Protein AF-A0AAV5LST6-F1 (afdb_monomer)

Mean predicted aligned error: 21.01 Å

Radius of gyration: 36.01 Å; Cα contacts (8 Å, |Δi|>4): 79; chains: 1; bounding box: 69×34×119 Å

Structure (mmCIF, N/CA/C/O backbone):
data_AF-A0AAV5LST6-F1
#
_entry.id   AF-A0AAV5LST6-F1
#
loop_
_atom_site.group_PDB
_atom_site.id
_atom_site.type_symbol
_atom_site.label_atom_id
_atom_site.label_alt_id
_atom_site.label_comp_id
_atom_site.label_asym_id
_atom_site.label_entity_id
_atom_site.label_seq_id
_atom_site.pdbx_PDB_ins_code
_atom_site.Cartn_x
_atom_site.Cartn_y
_atom_site.Cartn_z
_atom_site.occupancy
_atom_site.B_iso_or_equiv
_atom_site.auth_seq_id
_atom_site.auth_comp_id
_atom_site.auth_asym_id
_atom_site.auth_atom_id
_atom_site.pdbx_PDB_model_num
ATOM 1 N N . MET A 1 1 ? 2.299 5.866 71.554 1.00 42.47 1 MET A N 1
ATOM 2 C CA . MET A 1 1 ? 2.341 5.293 70.194 1.00 42.47 1 MET A CA 1
ATOM 3 C C . MET A 1 1 ? 0.935 4.797 69.916 1.00 42.47 1 MET A C 1
ATOM 5 O O . MET A 1 1 ? 0.297 4.356 70.863 1.00 42.47 1 MET A O 1
ATOM 9 N N . ALA A 1 2 ? 0.404 5.107 68.737 1.00 49.03 2 ALA A N 1
ATOM 10 C CA . ALA A 1 2 ? -1.008 4.972 68.400 1.00 49.03 2 ALA A CA 1
ATOM 11 C C . ALA A 1 2 ? -1.168 3.831 67.396 1.00 49.03 2 ALA A C 1
ATOM 13 O O . ALA A 1 2 ? -0.573 3.888 66.323 1.00 49.03 2 ALA A O 1
ATOM 14 N N . GLU A 1 3 ? -1.965 2.825 67.744 1.00 47.38 3 GLU A N 1
ATOM 15 C CA . GLU A 1 3 ? -2.329 1.744 66.835 1.00 47.38 3 GLU A CA 1
ATOM 16 C C . GLU A 1 3 ? -3.696 2.029 66.197 1.00 47.38 3 GLU A C 1
ATOM 18 O O . GLU A 1 3 ? -4.731 2.120 66.860 1.00 47.38 3 GLU A O 1
ATOM 23 N N . ASP A 1 4 ? -3.648 2.188 64.879 1.00 53.28 4 ASP A N 1
ATOM 24 C CA . ASP A 1 4 ? -4.731 2.493 63.953 1.00 53.28 4 ASP A CA 1
ATOM 25 C C . ASP A 1 4 ? -5.802 1.380 63.961 1.00 53.28 4 ASP A C 1
ATOM 27 O O . ASP A 1 4 ? -5.592 0.281 63.442 1.00 53.28 4 ASP A O 1
ATOM 31 N N . GLN A 1 5 ? -6.969 1.627 64.566 1.00 55.12 5 GLN A N 1
ATOM 32 C CA . GLN A 1 5 ? -8.123 0.730 64.441 1.00 55.12 5 GLN A CA 1
ATOM 33 C C . GLN A 1 5 ? -8.951 1.126 63.219 1.00 55.12 5 GLN A C 1
ATOM 35 O O . GLN A 1 5 ? -9.967 1.812 63.329 1.00 55.12 5 GLN A O 1
ATOM 40 N N . SER A 1 6 ? -8.528 0.659 62.045 1.00 59.81 6 SER A N 1
ATOM 41 C CA . SER A 1 6 ? -9.353 0.708 60.836 1.00 59.81 6 SER A CA 1
ATOM 42 C C . SER A 1 6 ? -10.665 -0.058 61.066 1.00 59.81 6 SER A C 1
ATOM 44 O O . SER A 1 6 ? -10.668 -1.236 61.437 1.00 59.81 6 SER A O 1
ATOM 46 N N . VAL A 1 7 ? -11.798 0.630 60.889 1.00 55.31 7 VAL A N 1
ATOM 47 C CA . VAL A 1 7 ? -13.159 0.091 61.089 1.00 55.31 7 VAL A CA 1
ATOM 48 C C . VAL A 1 7 ? -13.877 -0.148 59.756 1.00 55.31 7 VAL A C 1
ATOM 50 O O . VAL A 1 7 ? -15.105 -0.214 59.710 1.00 55.31 7 VAL A O 1
ATOM 53 N N . VAL A 1 8 ? -13.129 -0.275 58.661 1.00 50.16 8 VAL A N 1
ATOM 54 C CA . VAL A 1 8 ? -13.703 -0.573 57.346 1.00 50.16 8 VAL A CA 1
ATOM 55 C C . VAL A 1 8 ? -14.168 -2.034 57.339 1.00 50.16 8 VAL A C 1
ATOM 57 O O . VAL A 1 8 ? -13.372 -2.948 57.534 1.00 50.16 8 VAL A O 1
ATOM 60 N N . GLY A 1 9 ? -15.476 -2.253 57.177 1.00 55.66 9 GLY A N 1
ATOM 61 C CA . GLY A 1 9 ? -16.079 -3.583 57.006 1.00 55.66 9 GLY A CA 1
ATOM 62 C C . GLY A 1 9 ? -16.693 -4.242 58.250 1.00 55.66 9 GLY A C 1
ATOM 63 O O . GLY A 1 9 ? -17.212 -5.351 58.144 1.00 55.66 9 GLY A O 1
ATOM 64 N N . ARG A 1 10 ? -16.697 -3.603 59.431 1.00 57.88 10 ARG A N 1
ATOM 65 C CA . ARG A 1 10 ? -17.433 -4.139 60.597 1.00 57.88 10 ARG A CA 1
ATOM 66 C C . ARG A 1 10 ? -18.879 -3.642 60.605 1.00 57.88 10 ARG A C 1
ATOM 68 O O . ARG A 1 10 ? -19.120 -2.446 60.757 1.00 57.88 10 ARG A O 1
ATOM 75 N N . ARG A 1 11 ? -19.838 -4.569 60.500 1.00 62.22 11 ARG A N 1
ATOM 76 C CA . ARG A 1 11 ? -21.279 -4.300 60.643 1.00 62.22 11 ARG A CA 1
ATOM 77 C C . ARG A 1 11 ? -21.539 -3.667 62.017 1.00 62.22 11 ARG A C 1
ATOM 79 O O . ARG A 1 11 ? -21.334 -4.313 63.043 1.00 62.22 11 ARG A O 1
ATOM 86 N N . ARG A 1 12 ? -21.942 -2.393 62.050 1.00 64.94 12 ARG A N 1
ATOM 87 C CA . ARG A 1 12 ? -22.354 -1.708 63.285 1.00 64.94 12 ARG A CA 1
ATOM 88 C C . ARG A 1 12 ? -23.806 -2.078 63.569 1.00 64.94 12 ARG A C 1
ATOM 90 O O . ARG A 1 12 ? -24.706 -1.581 62.905 1.00 64.94 12 ARG A O 1
ATOM 97 N N . ILE A 1 13 ? -24.007 -2.991 64.513 1.00 64.56 13 ILE A N 1
ATOM 98 C CA . ILE A 1 13 ? -25.334 -3.411 64.966 1.00 64.56 13 ILE A CA 1
ATOM 99 C C . ILE A 1 13 ? -25.759 -2.469 66.094 1.00 64.56 13 ILE A C 1
ATOM 101 O O . ILE A 1 13 ? -25.077 -2.387 67.117 1.00 64.56 13 ILE A O 1
ATOM 105 N N . TYR A 1 14 ? -26.863 -1.751 65.898 1.00 64.56 14 TYR A N 1
ATOM 106 C CA . TYR A 1 14 ? -27.473 -0.910 66.924 1.00 64.56 14 TYR A CA 1
ATOM 107 C C . TYR A 1 14 ? -28.706 -1.626 67.483 1.00 64.56 14 TYR A C 1
ATOM 109 O O . TYR A 1 14 ? -29.529 -2.132 66.723 1.00 64.56 14 TYR A O 1
ATOM 117 N N . TYR A 1 15 ? -28.824 -1.674 68.810 1.00 70.62 15 TYR A N 1
ATOM 118 C CA . TYR A 1 15 ? -30.003 -2.207 69.493 1.00 70.62 15 TYR A CA 1
ATOM 119 C C . TYR A 1 15 ? -30.920 -1.051 69.878 1.00 70.62 15 TYR A C 1
ATOM 121 O O . TYR A 1 15 ? -30.451 -0.038 70.407 1.00 70.62 15 TYR A O 1
ATOM 129 N N . ASP A 1 16 ? -32.216 -1.196 69.625 1.00 69.06 16 ASP A N 1
ATOM 130 C CA . ASP A 1 16 ? -33.209 -0.265 70.152 1.00 69.06 16 ASP A CA 1
ATOM 131 C C . ASP A 1 16 ? -33.469 -0.508 71.656 1.00 69.06 16 ASP A C 1
ATOM 133 O O . ASP A 1 16 ? -32.954 -1.447 72.268 1.00 69.06 16 ASP A O 1
ATOM 137 N N . GLN A 1 17 ? -34.275 0.353 72.286 1.00 68.31 17 GLN A N 1
ATOM 138 C CA . GLN A 1 17 ? -34.606 0.252 73.718 1.00 68.31 17 GLN A CA 1
ATOM 139 C C . GLN A 1 17 ? -35.398 -1.017 74.093 1.00 68.31 17 GLN A C 1
ATOM 141 O O . GLN A 1 17 ? -35.555 -1.299 75.281 1.00 68.31 17 GLN A O 1
ATOM 146 N N . HIS A 1 18 ? -35.875 -1.787 73.112 1.00 70.62 18 HIS A N 1
ATOM 147 C CA . HIS A 1 18 ? -36.567 -3.062 73.295 1.00 70.62 18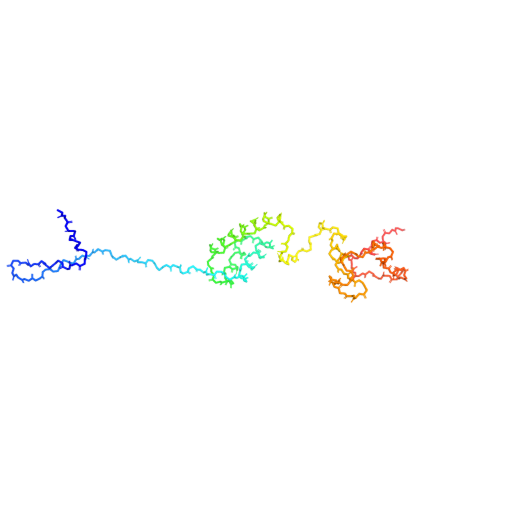 HIS A CA 1
ATOM 148 C C . HIS A 1 18 ? -35.672 -4.277 72.995 1.00 70.62 18 HIS A C 1
ATOM 150 O O . HIS A 1 18 ? -36.114 -5.413 73.164 1.00 70.62 18 HIS A O 1
ATOM 156 N N . GLY A 1 19 ? -34.404 -4.056 72.626 1.00 66.44 19 GLY A N 1
ATOM 157 C CA . GLY A 1 19 ? -33.437 -5.114 72.345 1.00 66.44 19 GLY A CA 1
ATOM 158 C C . GLY A 1 19 ? -33.579 -5.739 70.957 1.00 66.44 19 GLY A C 1
ATOM 159 O O . GLY A 1 19 ? -32.940 -6.760 70.701 1.00 66.44 19 GLY A O 1
ATOM 160 N N . SER A 1 20 ? -34.374 -5.151 70.057 1.00 59.34 20 SER A N 1
ATOM 161 C CA . SER A 1 20 ? -34.399 -5.548 68.647 1.00 59.34 20 SER A CA 1
ATOM 162 C C . SER A 1 20 ? -33.204 -4.951 67.899 1.00 59.34 20 SER A C 1
ATOM 164 O O . SER A 1 20 ? -32.834 -3.793 68.101 1.00 59.34 20 SER A O 1
ATOM 166 N N . GLU A 1 21 ? -32.585 -5.755 67.031 1.00 67.50 21 GLU A N 1
ATOM 167 C CA . GLU A 1 21 ? -31.543 -5.304 66.103 1.00 67.50 21 GLU A CA 1
ATOM 168 C C . GLU A 1 21 ? -32.168 -4.351 65.071 1.00 67.50 21 GLU A C 1
ATOM 170 O O . GLU A 1 21 ? -32.984 -4.761 64.245 1.00 67.50 21 GLU A O 1
ATOM 175 N N . ALA A 1 22 ? -31.794 -3.070 65.124 1.00 62.56 22 ALA A N 1
ATOM 176 C CA . ALA A 1 22 ? -32.207 -2.074 64.145 1.00 62.56 22 ALA A CA 1
ATOM 177 C C . ALA A 1 22 ? -31.186 -2.048 63.000 1.00 62.56 22 ALA A C 1
ATOM 179 O O . ALA A 1 22 ? -30.069 -1.541 63.142 1.00 62.56 22 ALA A O 1
ATOM 180 N N . LEU A 1 23 ? -31.568 -2.608 61.851 1.00 59.69 23 LEU A N 1
ATOM 181 C CA . LEU A 1 23 ? -30.812 -2.456 60.611 1.00 59.69 23 LEU A CA 1
ATOM 182 C C . LEU A 1 23 ? -31.097 -1.068 60.033 1.00 59.69 23 LEU A C 1
ATOM 184 O O . LEU A 1 23 ? -32.235 -0.752 59.699 1.00 59.69 23 LEU A O 1
ATOM 188 N N . ILE A 1 24 ? -30.066 -0.230 59.922 1.00 57.25 24 ILE A N 1
ATOM 189 C CA . ILE A 1 24 ? -30.159 1.014 59.154 1.00 57.25 24 ILE A CA 1
ATOM 190 C C . ILE A 1 24 ? -30.112 0.613 57.676 1.00 57.25 24 ILE A C 1
ATOM 192 O O . ILE A 1 24 ? -29.068 0.175 57.194 1.00 57.25 24 ILE A O 1
ATOM 196 N N . CYS A 1 25 ? -31.240 0.725 56.973 1.00 43.06 25 CYS A N 1
ATOM 197 C CA . CYS A 1 25 ? -31.267 0.647 55.516 1.00 43.06 25 CYS A CA 1
ATOM 198 C C . CYS A 1 25 ? -30.536 1.877 54.966 1.00 43.06 25 CYS A C 1
ATOM 200 O O . CYS A 1 25 ? -31.054 2.992 55.017 1.00 43.06 25 CYS A O 1
ATOM 202 N N . SER A 1 26 ? -29.302 1.694 54.501 1.00 48.03 26 SER A N 1
ATOM 203 C CA . SER A 1 26 ? -28.642 2.679 53.651 1.00 48.03 26 SER A CA 1
ATOM 204 C C . SER A 1 26 ? -29.224 2.557 52.244 1.00 48.03 26 SER A C 1
ATOM 206 O O . SER A 1 26 ? -28.682 1.825 51.423 1.00 48.03 26 SER A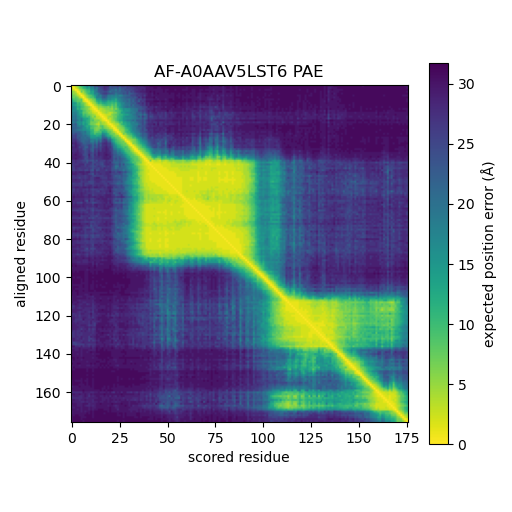 O 1
ATOM 208 N N . ASP A 1 27 ? -30.316 3.271 51.973 1.00 52.88 27 ASP A N 1
ATOM 209 C CA . ASP A 1 27 ? -30.833 3.489 50.615 1.00 52.88 27 ASP A CA 1
ATOM 210 C C . ASP A 1 27 ? -29.960 4.542 49.904 1.00 52.88 27 ASP A C 1
ATOM 212 O O . ASP A 1 27 ? -30.391 5.666 49.647 1.00 52.88 27 ASP A O 1
ATOM 216 N N . SER A 1 28 ? -28.688 4.215 49.662 1.00 53.25 28 SER A N 1
ATOM 217 C CA . SER A 1 28 ? -27.766 5.059 48.897 1.00 53.25 28 SER A CA 1
ATOM 218 C C . SER A 1 28 ? -27.456 4.385 47.569 1.00 53.25 28 SER A C 1
ATOM 220 O O . SER A 1 28 ? -26.873 3.307 47.561 1.00 53.25 28 SER A O 1
ATOM 222 N N . GLU A 1 29 ? -27.868 5.077 46.506 1.00 48.22 29 GLU A N 1
ATOM 223 C CA . GLU A 1 29 ? -27.539 4.926 45.084 1.00 48.22 29 GLU A CA 1
ATOM 224 C C . GLU A 1 29 ? -27.785 3.557 44.427 1.00 48.22 29 GLU A C 1
ATOM 226 O O . GLU A 1 29 ? -26.990 2.624 44.481 1.00 48.22 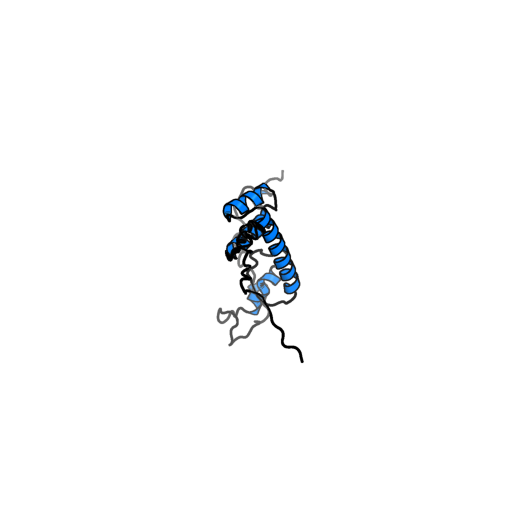29 GLU A O 1
ATOM 231 N N . GLU A 1 30 ? -28.886 3.490 43.677 1.00 52.31 30 GLU A N 1
ATOM 232 C CA . GLU A 1 30 ? -28.927 2.750 42.417 1.00 52.31 30 GLU A CA 1
ATOM 233 C C . GLU A 1 30 ? -27.918 3.417 41.462 1.00 52.31 30 GLU A C 1
ATOM 235 O O . GLU A 1 30 ? -28.276 4.243 40.623 1.00 52.31 30 GLU A O 1
ATOM 240 N N . ASP A 1 31 ? -26.630 3.122 41.660 1.00 52.12 31 ASP A N 1
ATOM 241 C CA . ASP A 1 31 ? -25.589 3.374 40.670 1.00 52.12 31 ASP A CA 1
ATOM 242 C C . ASP A 1 31 ? -25.851 2.385 39.533 1.00 52.12 31 ASP A C 1
ATOM 244 O O . ASP A 1 31 ? -25.491 1.204 39.578 1.00 52.12 31 ASP A O 1
ATOM 248 N N . THR A 1 32 ? -26.620 2.844 38.549 1.00 51.53 32 THR A N 1
ATOM 249 C CA . THR A 1 32 ? -26.716 2.173 37.259 1.00 51.53 32 THR A CA 1
ATOM 250 C C . THR A 1 32 ? -25.342 2.306 36.629 1.00 51.53 32 THR A C 1
ATOM 252 O O . THR A 1 32 ? -25.072 3.271 35.926 1.00 51.53 32 THR A O 1
ATOM 255 N N . ALA A 1 33 ? -24.456 1.354 36.931 1.00 59.31 33 ALA A N 1
ATOM 256 C CA . ALA A 1 33 ? -23.225 1.171 36.187 1.00 59.31 33 ALA A CA 1
ATOM 257 C C . ALA A 1 33 ? -23.624 1.074 34.711 1.00 59.31 33 ALA A C 1
ATOM 259 O O . ALA A 1 33 ? -24.187 0.060 34.283 1.00 59.31 33 ALA A O 1
ATOM 260 N N . GLU A 1 34 ? -23.422 2.162 33.964 1.00 57.69 34 GLU A N 1
ATOM 261 C CA . GLU A 1 34 ? -23.547 2.125 32.517 1.00 57.69 34 GLU A CA 1
ATOM 262 C C . GLU A 1 34 ? -22.648 0.979 32.049 1.00 57.69 34 GLU A C 1
ATOM 264 O O . GLU A 1 34 ? -21.507 0.877 32.518 1.00 57.69 34 GLU A O 1
ATOM 269 N N . PRO A 1 35 ? -23.159 0.050 31.226 1.00 54.34 35 PRO A N 1
ATOM 270 C CA . PRO A 1 35 ? -22.322 -1.020 30.722 1.00 54.34 35 PRO A CA 1
ATOM 271 C C . PRO A 1 35 ? -21.151 -0.358 29.997 1.00 54.34 35 PRO A C 1
ATOM 273 O O . PRO A 1 35 ? -21.375 0.405 29.060 1.00 54.34 35 PRO A O 1
ATOM 276 N N 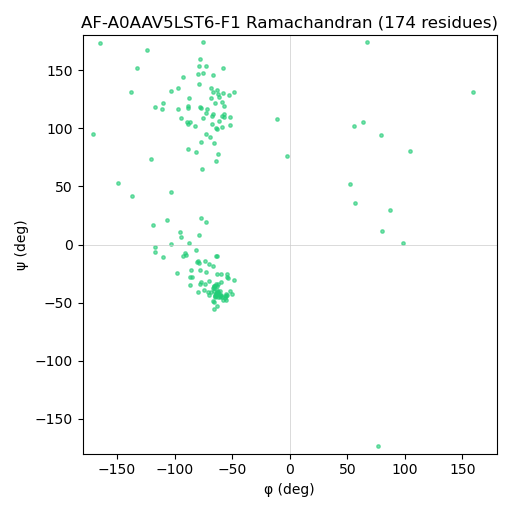. GLU A 1 36 ? -19.922 -0.602 30.462 1.00 61.31 36 GLU A N 1
ATOM 277 C CA . GLU A 1 36 ? -18.724 -0.197 29.731 1.00 61.31 36 GLU A CA 1
ATOM 278 C C . GLU A 1 36 ? -18.869 -0.744 28.309 1.00 61.31 36 GLU A C 1
ATOM 280 O O . GLU A 1 36 ? -18.869 -1.960 28.107 1.00 61.31 36 GLU A O 1
ATOM 285 N N . GLU A 1 37 ? -19.076 0.147 27.334 1.00 61.78 37 GLU A N 1
ATOM 286 C CA . GLU A 1 37 ? -19.088 -0.228 25.927 1.00 61.78 37 GLU A CA 1
ATOM 287 C C . GLU A 1 37 ? -17.728 -0.857 25.624 1.00 61.78 37 GLU A C 1
ATOM 289 O O . GLU A 1 37 ? -16.680 -0.204 25.691 1.00 61.78 37 GLU A O 1
ATOM 294 N N . GLU A 1 38 ? -17.741 -2.164 25.376 1.00 69.38 38 GLU A N 1
ATOM 295 C CA . GLU A 1 38 ? -16.555 -2.938 25.048 1.00 69.38 38 GLU A CA 1
ATOM 296 C C . GLU A 1 38 ? -16.015 -2.398 23.717 1.00 69.38 38 GLU A C 1
ATOM 298 O O . GLU A 1 38 ? -16.576 -2.653 22.653 1.00 69.38 38 GLU A O 1
ATOM 303 N N . LYS A 1 39 ? -14.978 -1.554 23.789 1.00 76.56 39 LYS A N 1
ATOM 304 C CA . LYS A 1 39 ? -14.396 -0.896 22.614 1.00 76.56 39 LYS A CA 1
ATOM 305 C C . LYS A 1 39 ? -13.935 -1.941 21.607 1.00 76.56 39 LYS A C 1
ATOM 307 O O . LYS A 1 39 ? -13.183 -2.847 21.972 1.00 76.56 39 LYS A O 1
ATOM 312 N N . HIS A 1 40 ? -14.321 -1.774 20.343 1.00 88.88 40 HIS A N 1
ATOM 313 C CA . HIS A 1 40 ? -13.899 -2.682 19.280 1.00 88.88 40 HIS A CA 1
ATOM 314 C C . HIS A 1 40 ? -12.374 -2.676 19.118 1.00 88.88 40 HIS A C 1
ATOM 316 O O . HIS A 1 40 ? -11.747 -1.627 18.928 1.00 88.88 40 HIS A O 1
ATOM 322 N N . GLU A 1 41 ? -11.762 -3.860 19.166 1.00 92.81 41 GLU A N 1
ATOM 323 C CA . GLU A 1 41 ? -10.337 -4.021 18.896 1.00 92.81 41 GLU A CA 1
ATOM 324 C C . GLU A 1 41 ? -10.113 -4.205 17.390 1.00 92.81 41 GLU A C 1
ATOM 326 O O . GLU A 1 41 ? -10.366 -5.268 16.826 1.00 92.81 41 GLU A O 1
ATOM 331 N N . PHE A 1 42 ? -9.611 -3.156 16.738 1.00 95.06 42 PHE A N 1
ATOM 332 C CA . PHE A 1 42 ? -9.362 -3.172 15.298 1.00 95.06 42 PHE A CA 1
ATOM 333 C C . PHE A 1 42 ? -8.223 -4.120 14.905 1.00 95.06 42 PHE A C 1
ATOM 335 O O . PHE A 1 42 ? -7.080 -3.968 15.351 1.00 95.06 42 PHE A O 1
ATOM 342 N N . ALA A 1 43 ? -8.511 -5.035 13.979 1.00 94.75 43 ALA A N 1
ATOM 343 C CA . ALA A 1 43 ? -7.507 -5.893 13.356 1.00 94.75 43 ALA A CA 1
ATOM 344 C C . ALA A 1 43 ? -6.703 -5.154 12.266 1.00 94.75 43 ALA A C 1
ATOM 346 O O . ALA A 1 43 ? -7.164 -4.190 11.656 1.00 94.75 43 ALA A O 1
ATOM 347 N N . GLU A 1 44 ? -5.514 -5.662 11.912 1.00 93.69 44 GLU A N 1
ATOM 348 C CA . GLU A 1 44 ? -4.681 -5.058 10.852 1.00 93.69 44 GLU A CA 1
ATOM 349 C C . GLU A 1 44 ? -5.393 -5.025 9.483 1.00 93.69 44 GLU A C 1
ATOM 351 O O . GLU A 1 44 ? -5.197 -4.110 8.683 1.00 93.69 44 GLU A O 1
ATOM 356 N N . SER A 1 45 ? -6.241 -6.016 9.192 1.00 92.38 45 SER A N 1
ATOM 357 C CA . SER A 1 45 ? -7.051 -6.026 7.971 1.00 92.38 45 SER A CA 1
ATOM 358 C C . SER A 1 45 ? -8.092 -4.909 7.955 1.00 92.38 45 SER A C 1
ATOM 360 O O . SER A 1 45 ? -8.328 -4.318 6.905 1.00 92.38 45 SER A O 1
ATOM 362 N N . GLU A 1 46 ? -8.688 -4.601 9.105 1.00 95.69 46 GLU A N 1
ATOM 363 C CA . GLU A 1 46 ? -9.674 -3.528 9.253 1.00 95.69 46 GLU A CA 1
ATOM 364 C C . GLU A 1 46 ? -9.000 -2.163 9.142 1.00 95.69 46 GLU A C 1
ATOM 366 O O . GLU A 1 46 ? -9.487 -1.304 8.412 1.00 95.69 46 GLU A O 1
ATOM 371 N N . ASP A 1 47 ? -7.815 -2.003 9.739 1.00 95.69 47 ASP A N 1
ATOM 372 C CA . ASP A 1 47 ? -6.983 -0.809 9.567 1.00 95.69 47 ASP A CA 1
ATOM 373 C C . ASP A 1 47 ? -6.693 -0.522 8.094 1.00 95.69 47 ASP A C 1
ATOM 375 O O . ASP A 1 47 ? -6.790 0.620 7.642 1.00 95.69 47 ASP A O 1
ATOM 379 N N . ARG A 1 48 ? -6.355 -1.565 7.324 1.00 94.12 48 ARG A N 1
ATOM 380 C CA . ARG A 1 48 ? -6.114 -1.440 5.882 1.00 94.12 48 ARG A CA 1
ATOM 381 C C . ARG A 1 48 ? -7.373 -1.003 5.146 1.00 94.12 48 ARG A C 1
ATOM 383 O O . ARG A 1 48 ? -7.276 -0.148 4.274 1.00 94.12 48 ARG A O 1
ATOM 390 N N . ILE A 1 49 ? -8.535 -1.549 5.496 1.00 95.88 49 ILE A N 1
ATOM 391 C CA . ILE A 1 49 ? -9.811 -1.156 4.886 1.00 95.88 49 ILE A CA 1
ATOM 392 C C . ILE A 1 49 ? -10.108 0.314 5.189 1.00 95.88 49 ILE A C 1
ATOM 394 O O . ILE A 1 49 ? -10.297 1.093 4.256 1.00 95.88 49 ILE A O 1
ATOM 398 N N . VAL A 1 50 ? -10.080 0.710 6.466 1.00 95.56 50 VAL A N 1
ATOM 399 C CA . VAL A 1 50 ? -10.328 2.094 6.897 1.00 95.56 50 VAL A CA 1
ATOM 400 C C . VAL A 1 50 ? -9.362 3.046 6.197 1.00 95.56 50 VAL A C 1
ATOM 402 O O . VAL A 1 50 ? -9.789 4.063 5.649 1.00 95.56 50 VAL A O 1
ATOM 405 N N . TRP A 1 51 ? -8.070 2.715 6.149 1.00 95.44 51 TRP A N 1
ATOM 406 C CA . TRP A 1 51 ? -7.064 3.553 5.504 1.00 95.44 51 TRP A CA 1
ATOM 407 C C . TRP A 1 51 ? -7.268 3.657 3.990 1.00 95.44 51 TRP A C 1
ATOM 409 O O . TRP A 1 51 ? -7.405 4.764 3.474 1.00 95.44 51 TRP A O 1
ATOM 419 N N . THR A 1 52 ? -7.322 2.530 3.276 1.00 92.75 52 THR A N 1
ATOM 420 C CA . THR A 1 52 ? -7.412 2.511 1.80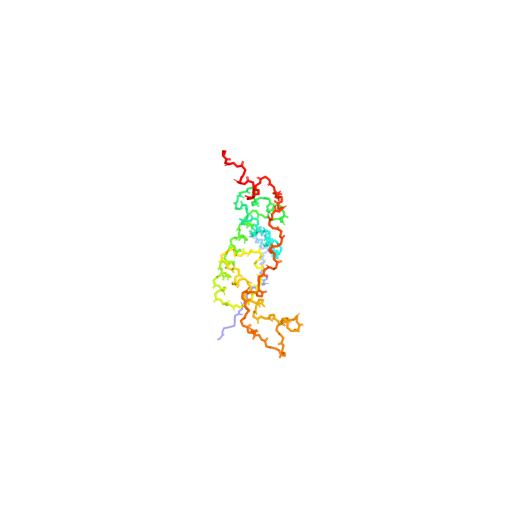9 1.00 92.75 52 THR A CA 1
ATOM 421 C C . THR A 1 52 ? -8.689 3.180 1.314 1.00 92.75 52 THR A C 1
ATOM 423 O O . THR A 1 52 ? -8.620 4.026 0.425 1.00 92.75 52 THR A O 1
ATOM 426 N N . VAL A 1 53 ? -9.839 2.877 1.925 1.00 95.12 53 VAL A N 1
ATOM 427 C CA . VAL A 1 53 ? -11.120 3.482 1.533 1.00 95.12 53 VAL A CA 1
ATOM 428 C C . VAL A 1 53 ? -11.101 4.994 1.762 1.00 95.12 53 VAL A C 1
ATOM 430 O O . VAL A 1 53 ? -11.526 5.747 0.887 1.00 95.12 53 VAL A O 1
ATOM 433 N N . SER A 1 54 ? -10.534 5.454 2.882 1.00 92.44 54 SER A N 1
ATOM 434 C CA . SER A 1 54 ? -10.411 6.890 3.162 1.00 92.44 54 SER A CA 1
ATOM 435 C C . SER A 1 54 ? -9.513 7.616 2.156 1.00 92.44 54 SER A C 1
ATOM 437 O O . SER A 1 54 ? -9.773 8.776 1.844 1.00 92.44 54 SER A O 1
ATOM 439 N N . GLN A 1 55 ? -8.460 6.966 1.647 1.00 91.38 55 GLN A N 1
ATOM 440 C CA . GLN A 1 55 ? -7.581 7.560 0.632 1.00 91.38 55 GLN A CA 1
ATOM 441 C C . GLN A 1 55 ? -8.236 7.610 -0.753 1.00 91.38 55 GLN A C 1
ATOM 443 O O . GLN A 1 55 ? -8.066 8.592 -1.471 1.00 91.38 55 GLN A O 1
ATOM 448 N N . GLU A 1 56 ? -8.977 6.568 -1.137 1.00 93.00 56 GLU A N 1
ATOM 449 C CA . GLU A 1 56 ? -9.592 6.480 -2.468 1.00 93.00 56 GLU A CA 1
ATOM 450 C C . GLU A 1 56 ? -10.880 7.304 -2.591 1.00 93.00 56 GLU A C 1
ATOM 452 O O . GLU A 1 56 ? -11.098 7.956 -3.613 1.00 93.00 56 GLU A O 1
ATOM 457 N N . TYR A 1 57 ? -11.727 7.294 -1.557 1.00 93.12 57 TYR A N 1
ATOM 458 C CA . TYR A 1 57 ? -13.079 7.866 -1.603 1.00 93.12 57 TYR A CA 1
ATOM 459 C C . TYR A 1 57 ? -13.285 9.041 -0.634 1.00 93.12 57 TYR A C 1
ATOM 461 O O . TYR A 1 57 ? -14.319 9.708 -0.688 1.00 93.12 57 TYR A O 1
ATOM 469 N N . GLY A 1 58 ? -12.307 9.336 0.228 1.00 90.94 58 GLY A N 1
ATOM 470 C CA . GLY A 1 58 ? -12.420 10.364 1.262 1.00 90.94 58 GLY A CA 1
ATOM 471 C C . GLY A 1 58 ? -13.253 9.928 2.472 1.00 90.94 58 GLY A C 1
ATOM 472 O O . GLY A 1 58 ? -13.670 8.780 2.594 1.00 90.94 58 GLY A O 1
ATOM 473 N N . LEU A 1 59 ? -13.505 10.875 3.379 1.00 90.56 59 LEU A N 1
ATOM 474 C CA . LEU A 1 59 ? -14.279 10.678 4.617 1.00 90.56 59 LEU A CA 1
ATOM 475 C C . LEU A 1 59 ? -15.703 11.242 4.496 1.00 90.56 59 LEU A C 1
ATOM 477 O O . LEU A 1 59 ? -16.169 11.980 5.359 1.00 90.56 59 LEU A O 1
ATOM 481 N N . GLY A 1 60 ? -16.380 10.971 3.380 1.00 93.44 60 GLY A N 1
ATOM 482 C CA . GLY A 1 60 ? -17.789 11.345 3.242 1.00 93.44 60 GLY A CA 1
ATOM 483 C C . GLY A 1 60 ? -18.666 10.549 4.212 1.00 93.44 60 GLY A C 1
ATOM 484 O O . GLY A 1 60 ? -18.401 9.372 4.436 1.00 93.44 60 GLY A O 1
ATOM 485 N N . GLU A 1 61 ? -19.734 11.155 4.736 1.00 94.19 61 GLU A N 1
ATOM 486 C CA . GLU A 1 61 ? -20.678 10.505 5.667 1.00 94.19 61 GLU A CA 1
ATOM 487 C C . GLU A 1 61 ? -21.178 9.147 5.142 1.00 94.19 61 GLU A C 1
ATOM 489 O O . GLU A 1 61 ? -21.212 8.159 5.870 1.00 94.19 61 GLU A O 1
ATOM 494 N N . GLU A 1 62 ? -21.496 9.068 3.847 1.00 95.56 62 GLU A N 1
ATOM 495 C CA . GLU A 1 62 ? -21.912 7.825 3.189 1.00 95.56 62 GLU A CA 1
ATOM 496 C C . GLU A 1 62 ? -20.810 6.752 3.211 1.00 95.56 62 GLU A C 1
ATOM 498 O O . GLU A 1 62 ? -21.083 5.588 3.494 1.00 95.56 62 GLU A O 1
ATOM 503 N N . VAL A 1 63 ? -19.555 7.147 2.983 1.00 95.31 63 VAL A N 1
ATOM 504 C CA . VAL A 1 63 ? -18.397 6.242 2.989 1.00 95.31 63 VAL A CA 1
ATOM 505 C C . VAL A 1 63 ? -18.153 5.704 4.396 1.00 95.31 63 VAL A C 1
ATOM 507 O O . VAL A 1 63 ? -18.030 4.493 4.574 1.00 95.31 63 VAL A O 1
ATOM 510 N N . VAL A 1 64 ? -18.132 6.582 5.403 1.00 95.88 64 VAL A N 1
ATOM 511 C CA . VAL A 1 64 ? -17.911 6.186 6.802 1.00 95.88 64 VAL A CA 1
ATOM 512 C C . VAL A 1 64 ? -19.039 5.272 7.284 1.00 95.88 64 VAL A C 1
ATOM 514 O O . VAL A 1 64 ? -18.757 4.254 7.909 1.00 95.88 64 VAL A O 1
ATOM 517 N N . ASN A 1 65 ? -20.293 5.560 6.919 1.00 96.06 65 ASN A N 1
ATOM 518 C CA . ASN A 1 65 ? -21.435 4.698 7.232 1.00 96.06 65 ASN A CA 1
ATOM 519 C C . ASN A 1 65 ? -21.307 3.297 6.614 1.00 96.06 65 ASN A C 1
ATOM 521 O O . ASN A 1 65 ? -21.569 2.305 7.292 1.00 96.06 65 ASN A O 1
ATOM 525 N N . ILE A 1 66 ? -20.883 3.188 5.351 1.00 96.06 66 ILE A N 1
ATOM 526 C CA . ILE A 1 66 ? -20.679 1.886 4.694 1.00 96.06 66 ILE A CA 1
ATOM 527 C C . ILE A 1 66 ? -19.557 1.100 5.381 1.00 96.06 66 ILE A C 1
ATOM 529 O O . ILE A 1 66 ? -19.706 -0.096 5.633 1.00 96.06 66 ILE A O 1
ATOM 533 N N . VAL A 1 67 ? -18.441 1.757 5.707 1.00 96.38 67 VAL A N 1
ATOM 534 C CA . VAL A 1 67 ? -17.306 1.118 6.393 1.00 96.38 67 VAL A CA 1
ATOM 535 C C . VAL A 1 67 ? -17.699 0.673 7.804 1.00 96.38 67 VAL A C 1
ATOM 537 O O . VAL A 1 67 ? -17.403 -0.454 8.191 1.00 96.38 67 VAL A O 1
ATOM 540 N N . SER A 1 68 ? -18.425 1.517 8.538 1.00 95.81 68 SER A N 1
ATOM 541 C CA . SER A 1 68 ? -19.001 1.208 9.852 1.00 95.81 68 SER A CA 1
ATOM 542 C C . SER A 1 68 ? -19.886 -0.041 9.792 1.00 95.81 68 SER A C 1
ATOM 544 O O . SER A 1 68 ? -19.682 -0.971 10.568 1.00 95.81 68 SER A O 1
ATOM 546 N N . GLN A 1 69 ? -20.791 -0.130 8.812 1.00 95.94 69 GLN A N 1
ATOM 547 C CA . GLN A 1 69 ? -21.642 -1.310 8.614 1.00 95.94 69 GLN A CA 1
ATOM 548 C C . GLN A 1 69 ? -20.854 -2.563 8.221 1.00 95.94 69 GLN A C 1
ATOM 550 O O . GLN A 1 69 ? -21.221 -3.665 8.622 1.00 95.94 69 GLN A O 1
ATOM 555 N N . PHE A 1 70 ? -19.794 -2.410 7.426 1.00 95.00 70 PHE A N 1
ATOM 556 C CA . PHE A 1 70 ? -18.960 -3.527 6.991 1.00 95.00 70 PHE A CA 1
ATOM 557 C C . PHE A 1 70 ? -18.157 -4.138 8.146 1.00 95.00 70 PHE A C 1
ATOM 559 O O . PHE A 1 70 ? -18.038 -5.358 8.226 1.00 95.00 70 PHE A O 1
ATOM 566 N N . ILE A 1 71 ? -17.610 -3.294 9.024 1.00 94.50 71 ILE A N 1
ATOM 567 C CA . ILE A 1 71 ? -16.784 -3.712 10.165 1.00 94.50 71 ILE A CA 1
ATOM 568 C C . ILE A 1 71 ? -17.661 -4.089 11.372 1.00 94.50 71 ILE A C 1
ATOM 570 O O . ILE A 1 71 ? -17.295 -4.959 12.155 1.00 94.50 71 ILE A O 1
ATOM 574 N N . GLY A 1 72 ? -18.857 -3.506 11.485 1.00 93.25 72 GLY A N 1
ATOM 575 C CA . GLY A 1 72 ? -19.782 -3.753 12.593 1.00 93.25 72 GLY A CA 1
ATOM 576 C C . GLY A 1 72 ? -19.536 -2.858 13.809 1.00 93.25 72 GLY A C 1
ATOM 577 O O . GLY A 1 72 ? -19.811 -3.275 14.927 1.00 93.25 72 GLY A O 1
ATOM 578 N N . VAL A 1 73 ? -19.028 -1.644 13.587 1.00 94.69 73 VAL A N 1
ATOM 579 C CA . VAL A 1 73 ? -18.673 -0.660 14.629 1.00 94.69 73 VAL A CA 1
ATOM 580 C C . VAL A 1 73 ? -19.392 0.660 14.401 1.00 94.69 73 VAL A C 1
ATOM 582 O O . VAL A 1 73 ? -19.932 0.894 13.320 1.00 94.69 73 VAL A O 1
ATOM 585 N N . ASN A 1 74 ? -19.378 1.554 15.381 1.00 93.69 74 ASN A N 1
ATOM 586 C CA . ASN A 1 74 ? -20.005 2.864 15.261 1.00 93.69 74 ASN A CA 1
ATOM 587 C C . ASN A 1 74 ? -19.215 3.804 14.334 1.00 93.69 74 ASN A C 1
ATOM 589 O O . ASN A 1 74 ? -17.998 3.710 14.181 1.00 93.69 74 ASN A O 1
ATOM 593 N N . VAL A 1 75 ? -19.919 4.767 13.734 1.00 94.75 75 VAL A N 1
ATOM 594 C CA . VAL A 1 75 ? -19.335 5.797 12.851 1.00 94.75 75 VAL A CA 1
ATOM 595 C C . VAL A 1 75 ? -18.204 6.556 13.556 1.00 94.75 75 VAL A C 1
ATOM 597 O O . VAL A 1 75 ? -17.140 6.756 12.973 1.00 94.75 75 VAL A O 1
ATOM 600 N N . SER A 1 76 ? -18.402 6.908 14.830 1.00 93.12 76 SER A N 1
ATOM 601 C CA . SER A 1 76 ? -17.398 7.578 15.663 1.00 93.12 76 SER A CA 1
ATOM 602 C C . SER A 1 76 ? -16.128 6.745 15.837 1.00 93.12 76 SER A C 1
ATOM 604 O O . SER A 1 76 ? -15.030 7.287 15.747 1.00 93.12 76 SER A O 1
ATOM 606 N N . GLU A 1 77 ? -16.249 5.426 16.011 1.00 94.38 77 GLU A N 1
ATOM 607 C CA . GLU A 1 77 ? -15.093 4.531 16.142 1.00 94.38 77 GLU A CA 1
ATOM 608 C C . GLU A 1 77 ? -14.272 4.484 14.846 1.00 94.38 77 GLU A C 1
ATOM 610 O O . GLU A 1 77 ? -13.042 4.482 14.898 1.00 94.38 77 GLU A O 1
ATOM 615 N N . ILE A 1 78 ? -14.923 4.518 13.675 1.00 95.62 78 ILE A N 1
ATOM 616 C CA . ILE A 1 78 ? -14.228 4.605 12.380 1.00 95.62 78 ILE A CA 1
ATOM 617 C C . ILE A 1 78 ? -13.479 5.9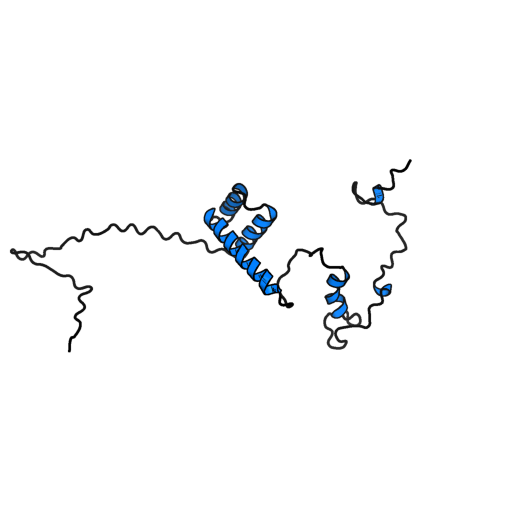32 12.237 1.00 95.62 78 ILE A C 1
ATOM 619 O O . ILE A 1 78 ? -12.329 5.940 11.795 1.00 95.62 78 ILE A O 1
ATOM 623 N N . GLU A 1 79 ? -14.101 7.052 12.605 1.00 94.31 79 GLU A N 1
ATOM 624 C CA . GLU A 1 79 ? -13.470 8.374 12.522 1.00 94.31 79 GLU A CA 1
ATOM 625 C C . GLU A 1 79 ? -12.272 8.496 13.472 1.00 94.31 79 GLU A C 1
ATOM 627 O O . GLU A 1 79 ? -11.194 8.955 13.076 1.00 94.31 79 GLU A O 1
ATOM 632 N N . GLU A 1 80 ? -12.427 8.037 14.715 1.00 94.38 80 GLU A N 1
ATOM 633 C CA . GLU A 1 80 ? -11.341 7.953 15.690 1.00 94.38 80 GLU A CA 1
ATOM 634 C C . GLU A 1 80 ? -10.209 7.064 15.174 1.00 94.38 80 GLU A C 1
ATOM 636 O O . GLU A 1 80 ? -9.035 7.456 15.214 1.00 94.38 80 GLU A O 1
ATOM 641 N N . ARG A 1 81 ? -10.549 5.898 14.609 1.00 95.25 81 ARG A N 1
ATOM 642 C CA . ARG A 1 81 ? -9.558 4.974 14.061 1.00 95.25 81 ARG A CA 1
ATOM 643 C C . ARG A 1 81 ? -8.833 5.557 12.857 1.00 95.25 81 ARG A C 1
ATOM 645 O O . ARG A 1 81 ? -7.614 5.419 12.764 1.00 95.25 81 ARG A O 1
ATOM 652 N N . HIS A 1 82 ? -9.535 6.257 11.969 1.00 94.50 82 HIS A N 1
ATOM 653 C CA . HIS A 1 82 ? -8.918 6.946 10.842 1.00 94.50 82 HIS A CA 1
ATOM 654 C C . HIS A 1 82 ? -7.920 8.012 11.311 1.00 94.50 82 HIS A C 1
ATOM 656 O O . HIS A 1 82 ? -6.802 8.075 10.798 1.00 94.50 82 HIS A O 1
ATOM 662 N N . ASN A 1 83 ? -8.285 8.823 12.308 1.00 94.31 83 ASN A N 1
ATOM 663 C CA . ASN A 1 83 ? -7.387 9.834 12.869 1.00 94.31 83 ASN A CA 1
ATOM 664 C C . ASN A 1 83 ? -6.149 9.202 13.517 1.00 94.31 83 ASN A C 1
ATOM 666 O O . ASN A 1 83 ? -5.032 9.664 13.283 1.00 94.31 83 ASN A O 1
ATOM 670 N N . PHE A 1 84 ? -6.324 8.106 14.260 1.00 94.06 84 PHE A N 1
ATOM 671 C CA . PHE A 1 84 ? -5.208 7.330 14.801 1.00 94.06 84 PHE A CA 1
ATOM 672 C C . PHE A 1 84 ? -4.273 6.820 13.693 1.00 94.06 84 PHE A C 1
ATOM 674 O O . PHE A 1 84 ? -3.055 6.993 13.776 1.00 94.06 84 PHE A O 1
ATOM 681 N N . LEU A 1 85 ? -4.829 6.231 12.628 1.00 94.06 85 LEU A N 1
ATOM 682 C CA . LEU A 1 85 ? -4.057 5.746 11.482 1.00 94.06 85 LEU A CA 1
ATOM 683 C C . LEU A 1 85 ? -3.318 6.887 10.779 1.00 94.06 85 LEU A C 1
ATOM 685 O O . LEU A 1 85 ? -2.152 6.739 10.423 1.00 94.06 85 LEU A O 1
ATOM 689 N N . LYS A 1 86 ? -3.961 8.044 10.630 1.00 92.38 86 LYS A N 1
ATOM 690 C CA . LYS A 1 86 ? -3.364 9.231 10.019 1.00 92.38 86 LYS A CA 1
ATOM 691 C C . LYS A 1 86 ? -2.118 9.701 10.767 1.00 92.38 86 LYS A C 1
ATOM 693 O O . LYS A 1 86 ? -1.121 10.004 10.118 1.00 92.38 86 LYS A O 1
ATOM 698 N N . GLU A 1 87 ? -2.143 9.734 12.097 1.00 91.69 87 GLU A N 1
ATOM 699 C CA . GLU A 1 87 ? -0.952 10.071 12.892 1.00 91.69 87 GLU A CA 1
ATOM 700 C C . GLU A 1 87 ? 0.109 8.962 12.821 1.00 91.69 87 GLU A C 1
ATOM 702 O O . GLU A 1 87 ? 1.271 9.245 12.539 1.00 91.69 87 GLU A O 1
ATOM 707 N N . LYS A 1 88 ? -0.294 7.687 12.925 1.00 90.19 88 LYS A N 1
ATOM 708 C CA . LYS A 1 88 ? 0.608 6.530 12.776 1.00 90.19 88 LYS A CA 1
ATOM 709 C C . LYS A 1 88 ? 1.387 6.558 11.452 1.00 90.19 88 LYS A C 1
ATOM 711 O O . LYS A 1 88 ? 2.589 6.287 11.436 1.00 90.19 88 LYS A O 1
ATOM 716 N N . TYR A 1 89 ? 0.729 6.883 10.339 1.00 84.94 89 TYR A N 1
ATOM 717 C CA . TYR A 1 89 ? 1.374 6.949 9.024 1.00 84.94 89 TYR A CA 1
ATOM 718 C C . TYR A 1 89 ? 2.195 8.228 8.814 1.00 84.94 89 TYR A C 1
ATOM 720 O O . TYR A 1 89 ? 3.261 8.150 8.208 1.00 84.94 89 TYR A O 1
ATOM 728 N N . LYS A 1 90 ? 1.786 9.376 9.374 1.00 84.25 90 LYS A N 1
ATOM 729 C CA . LYS A 1 90 ? 2.624 10.592 9.384 1.00 84.25 90 LYS A CA 1
ATOM 730 C C . LYS A 1 90 ? 3.940 10.377 10.128 1.00 84.25 90 LYS A C 1
ATOM 732 O O . LYS A 1 90 ? 4.994 10.779 9.638 1.00 84.25 90 LYS A O 1
ATOM 737 N N . ASP A 1 91 ? 3.888 9.729 11.288 1.00 72.44 91 ASP A N 1
ATOM 738 C CA . ASP A 1 91 ? 5.086 9.393 12.056 1.00 72.44 91 ASP A CA 1
ATOM 739 C C . ASP A 1 91 ? 5.951 8.387 11.293 1.00 72.44 91 ASP A C 1
ATOM 741 O O . ASP A 1 91 ? 7.176 8.492 11.296 1.00 72.44 91 ASP A O 1
ATOM 745 N N . SER A 1 92 ? 5.334 7.453 10.568 1.00 67.56 92 SER A N 1
ATOM 746 C CA . SER A 1 92 ? 6.058 6.511 9.709 1.00 67.56 92 SER A CA 1
ATOM 747 C C . SER A 1 92 ? 6.796 7.230 8.569 1.00 67.56 92 SER A C 1
ATOM 749 O O . SER A 1 92 ? 7.968 6.951 8.348 1.00 67.56 92 SER A O 1
ATOM 751 N N . GLU A 1 93 ? 6.188 8.220 7.904 1.00 57.62 93 GLU A N 1
ATOM 752 C CA . GLU A 1 93 ? 6.865 9.040 6.880 1.00 57.62 93 GLU A CA 1
ATOM 753 C C . GLU A 1 93 ? 8.033 9.867 7.441 1.00 57.62 93 GLU A C 1
ATOM 755 O O . GLU A 1 93 ? 9.057 10.035 6.774 1.00 57.62 93 GLU A O 1
ATOM 760 N N . GLN A 1 94 ? 7.921 10.366 8.676 1.00 55.03 94 GLN A N 1
ATOM 761 C CA . GLN A 1 94 ? 9.006 11.106 9.331 1.00 55.03 94 GLN A CA 1
ATOM 762 C C . GLN A 1 94 ? 10.153 10.190 9.782 1.00 55.03 94 GLN A C 1
ATOM 764 O O . GLN A 1 94 ? 11.317 10.589 9.704 1.00 55.03 94 GLN A O 1
ATOM 769 N N . ASN A 1 95 ? 9.842 8.957 10.191 1.00 48.66 95 ASN A N 1
ATOM 770 C CA . ASN A 1 95 ? 10.826 7.932 10.550 1.00 48.66 95 ASN A CA 1
ATOM 771 C C . ASN A 1 95 ? 11.441 7.222 9.324 1.00 48.66 95 ASN A C 1
ATOM 773 O O . ASN A 1 95 ? 12.498 6.612 9.448 1.00 48.66 95 ASN A O 1
ATOM 777 N N . LEU A 1 96 ? 10.862 7.363 8.125 1.00 47.22 96 LEU A N 1
ATOM 778 C CA . LEU A 1 96 ? 11.417 6.863 6.854 1.00 47.22 96 LEU A CA 1
ATOM 779 C C . LEU A 1 96 ? 12.533 7.751 6.265 1.00 47.22 96 LEU A C 1
ATOM 781 O O . LEU A 1 96 ? 13.026 7.496 5.165 1.00 47.22 96 LEU A O 1
ATOM 785 N N . ARG A 1 97 ? 13.011 8.758 7.011 1.00 45.03 97 ARG A N 1
ATOM 786 C CA . ARG A 1 97 ? 14.325 9.383 6.767 1.00 45.03 97 ARG A CA 1
ATOM 787 C C . ARG A 1 97 ? 15.497 8.526 7.266 1.00 45.03 97 ARG A C 1
ATOM 789 O O . ARG A 1 97 ? 16.579 9.065 7.478 1.00 45.03 97 ARG A O 1
ATOM 796 N N . ASP A 1 98 ? 15.309 7.219 7.411 1.00 38.53 98 ASP A N 1
ATOM 797 C CA . ASP A 1 98 ? 16.403 6.259 7.510 1.00 38.53 98 ASP A CA 1
ATOM 798 C C . ASP A 1 98 ? 16.318 5.296 6.308 1.00 38.53 98 ASP A C 1
ATOM 800 O O . ASP A 1 98 ? 15.284 4.651 6.105 1.00 38.53 98 ASP A O 1
ATOM 804 N N . PRO A 1 99 ? 17.336 5.238 5.427 1.00 45.25 99 PRO A N 1
ATOM 805 C CA . PRO A 1 99 ? 17.276 4.465 4.197 1.00 45.25 99 PRO A CA 1
ATOM 806 C C . PRO A 1 99 ? 17.584 3.002 4.515 1.00 45.25 99 PRO A C 1
ATOM 808 O O . PRO A 1 99 ? 18.700 2.525 4.319 1.00 45.25 99 PRO A O 1
ATOM 811 N N . GLY A 1 100 ? 16.596 2.278 5.027 1.00 44.47 100 GLY A N 1
ATOM 812 C CA . GLY A 1 100 ? 16.783 0.877 5.367 1.00 44.47 100 GLY A CA 1
ATOM 813 C C . GLY A 1 100 ? 15.482 0.186 5.723 1.00 44.47 100 GLY A C 1
ATOM 814 O O . GLY A 1 100 ? 15.086 0.198 6.874 1.00 44.47 100 GLY A O 1
ATOM 815 N N . ASP A 1 101 ? 14.897 -0.470 4.722 1.00 47.16 101 ASP A N 1
ATOM 816 C CA . ASP A 1 101 ? 14.077 -1.673 4.882 1.00 47.16 101 ASP A CA 1
ATOM 817 C C . ASP A 1 101 ? 12.767 -1.552 5.685 1.00 47.16 101 ASP A C 1
ATOM 819 O O . ASP A 1 101 ? 12.761 -1.576 6.911 1.00 47.16 101 ASP A O 1
ATOM 823 N N . SER A 1 102 ? 11.630 -1.547 4.980 1.00 45.75 102 SER A N 1
ATOM 824 C CA . SER A 1 102 ? 10.535 -2.523 5.169 1.00 45.75 102 SER A CA 1
ATOM 825 C C . SER A 1 102 ? 9.204 -1.994 4.637 1.00 45.75 102 SER A C 1
ATOM 827 O O . SER A 1 102 ? 8.740 -0.925 5.016 1.00 45.75 102 SER A O 1
ATOM 829 N N . GLY A 1 103 ? 8.533 -2.829 3.840 1.00 38.28 103 GLY A N 1
ATOM 830 C CA . GLY A 1 103 ? 7.091 -2.739 3.616 1.00 38.28 103 GLY A CA 1
ATOM 831 C C . GLY A 1 103 ? 6.695 -2.156 2.269 1.00 38.28 103 GLY A C 1
ATOM 832 O O . GLY A 1 103 ? 6.330 -0.995 2.191 1.00 38.28 103 GLY A O 1
ATOM 833 N N . LEU A 1 104 ? 6.741 -3.008 1.236 1.00 49.50 104 LEU A N 1
ATOM 834 C CA . LEU A 1 104 ? 5.958 -2.974 -0.010 1.00 49.50 104 LEU A CA 1
ATOM 835 C C . LEU A 1 104 ? 4.923 -1.836 -0.108 1.00 49.50 104 LEU A C 1
ATOM 837 O O . LEU A 1 104 ? 3.712 -2.051 -0.027 1.00 49.50 104 LEU A O 1
ATOM 841 N N . GLU A 1 105 ? 5.409 -0.629 -0.372 1.00 43.72 105 GLU A N 1
ATOM 842 C CA . GLU A 1 105 ? 4.602 0.455 -0.892 1.00 43.72 105 GLU A CA 1
ATOM 843 C C . GLU A 1 105 ? 4.324 0.090 -2.352 1.00 43.72 105 GLU A C 1
ATOM 845 O O . GLU A 1 105 ? 5.141 0.263 -3.253 1.00 43.72 105 GLU A O 1
ATOM 850 N N . LYS A 1 106 ? 3.167 -0.534 -2.586 1.00 52.59 106 LYS A N 1
ATOM 851 C CA . LYS A 1 106 ? 2.692 -0.945 -3.915 1.00 52.59 106 LYS A CA 1
ATOM 852 C C . LYS A 1 106 ? 2.241 0.259 -4.765 1.00 52.59 106 LYS A C 1
ATOM 854 O O . LYS A 1 106 ? 1.496 0.092 -5.724 1.00 52.59 106 LYS A O 1
ATOM 859 N N . GLY A 1 107 ? 2.674 1.467 -4.413 1.00 50.81 107 GLY A N 1
ATOM 860 C CA . GLY A 1 107 ? 2.648 2.635 -5.273 1.00 50.81 107 GLY A CA 1
ATOM 861 C C . GLY A 1 107 ? 4.005 2.730 -5.949 1.00 50.81 107 GLY A C 1
ATOM 862 O O . GLY A 1 107 ? 5.005 3.032 -5.307 1.00 50.81 107 GLY A O 1
ATOM 863 N N . ILE A 1 108 ? 4.067 2.452 -7.249 1.00 54.91 108 ILE A N 1
ATOM 864 C CA . ILE A 1 108 ? 5.252 2.792 -8.033 1.00 54.91 108 ILE A CA 1
ATOM 865 C C . ILE A 1 108 ? 5.332 4.319 -7.981 1.00 54.91 108 ILE A C 1
ATOM 867 O O . ILE A 1 108 ? 4.580 4.993 -8.680 1.00 54.91 108 ILE A O 1
ATOM 871 N N . SER A 1 109 ? 6.175 4.869 -7.104 1.00 54.81 109 SER A N 1
ATOM 872 C CA . SER A 1 109 ? 6.423 6.305 -7.043 1.00 54.81 109 SER A CA 1
ATOM 873 C C . SER A 1 109 ? 6.955 6.728 -8.416 1.00 54.81 109 SER A C 1
ATOM 875 O O . SER A 1 109 ? 8.119 6.465 -8.737 1.00 54.81 109 SER A O 1
ATOM 877 N N . LEU A 1 110 ? 6.093 7.323 -9.245 1.00 56.19 110 LEU A N 1
ATOM 878 C CA . LEU A 1 110 ? 6.399 7.738 -10.622 1.00 56.19 110 LEU A CA 1
ATOM 879 C C . LEU A 1 110 ? 7.495 8.815 -10.689 1.00 56.19 110 LEU A C 1
ATOM 881 O O . LEU A 1 110 ? 8.024 9.087 -11.762 1.00 56.19 110 LEU A O 1
ATOM 885 N N . ASP A 1 111 ? 7.880 9.370 -9.540 1.00 69.94 111 ASP A N 1
ATOM 886 C CA . ASP A 1 111 ? 8.943 10.365 -9.402 1.00 69.94 111 ASP A CA 1
ATOM 887 C C . ASP A 1 111 ? 10.357 9.782 -9.551 1.00 69.94 111 ASP A C 1
ATOM 889 O O . ASP A 1 111 ? 11.329 10.525 -9.715 1.00 69.94 111 ASP A O 1
ATOM 893 N N . LYS A 1 112 ? 10.515 8.452 -9.499 1.00 78.88 112 LYS A N 1
ATOM 894 C CA . LYS A 1 112 ? 11.829 7.809 -9.626 1.00 78.88 112 LYS A CA 1
ATOM 895 C C . LYS A 1 112 ? 12.156 7.551 -11.094 1.00 78.88 112 LYS A C 1
ATOM 897 O O . LYS A 1 112 ? 11.417 6.879 -11.809 1.00 78.88 112 LYS A O 1
ATOM 902 N N . SER A 1 113 ? 13.317 8.040 -11.537 1.00 83.75 113 SER A N 1
ATOM 903 C CA . SER A 1 113 ? 13.845 7.709 -12.868 1.00 83.75 113 SER A CA 1
ATOM 904 C C . SER A 1 113 ? 14.024 6.193 -13.038 1.00 83.75 113 SER A C 1
ATOM 906 O O . SER A 1 113 ? 14.314 5.489 -12.069 1.00 83.75 113 SER A O 1
ATOM 908 N N . LEU A 1 114 ? 13.934 5.694 -14.276 1.00 82.31 114 LEU A N 1
ATOM 909 C CA . LEU A 1 114 ? 14.157 4.274 -14.590 1.00 82.31 114 LEU A CA 1
ATOM 910 C C . LEU A 1 114 ? 15.489 3.753 -14.021 1.00 82.31 114 LEU A C 1
ATOM 912 O O . LEU A 1 114 ? 15.536 2.656 -13.478 1.00 82.31 114 LEU A O 1
ATOM 916 N N . ASN A 1 115 ? 16.558 4.553 -14.090 1.00 80.94 115 ASN A N 1
ATOM 917 C CA . ASN A 1 115 ? 17.858 4.183 -13.524 1.00 80.94 115 ASN A CA 1
ATOM 918 C C . ASN A 1 115 ? 17.800 4.026 -12.002 1.00 80.94 115 ASN A C 1
ATOM 920 O O . ASN A 1 115 ? 18.340 3.063 -11.476 1.00 80.94 115 ASN A O 1
ATOM 924 N N . ALA A 1 116 ? 17.119 4.938 -11.304 1.00 84.56 116 ALA A N 1
ATOM 925 C CA . ALA A 1 116 ? 16.952 4.841 -9.857 1.00 84.56 116 ALA A CA 1
ATOM 926 C C . ALA A 1 116 ? 16.126 3.606 -9.458 1.00 84.56 116 ALA A C 1
ATOM 928 O O . ALA A 1 116 ? 16.420 2.976 -8.449 1.00 84.56 116 ALA A O 1
ATOM 929 N N . ALA A 1 117 ? 15.125 3.229 -10.260 1.00 84.06 117 ALA A N 1
ATOM 930 C CA . ALA A 1 117 ? 14.339 2.017 -10.029 1.00 84.06 117 ALA A CA 1
ATOM 931 C C . ALA A 1 117 ? 15.138 0.722 -10.282 1.00 84.06 117 ALA A C 1
ATOM 933 O O . ALA A 1 117 ? 14.884 -0.291 -9.635 1.00 84.06 117 ALA A O 1
ATOM 934 N N . LEU A 1 118 ? 16.100 0.747 -11.211 1.00 83.19 118 LEU A N 1
ATOM 935 C CA . LEU A 1 118 ? 16.925 -0.411 -11.573 1.00 83.19 118 LEU A CA 1
ATOM 936 C C . LEU A 1 118 ? 18.225 -0.531 -10.767 1.00 83.19 118 LEU A C 1
ATOM 938 O O . LEU A 1 118 ? 18.899 -1.553 -10.880 1.00 83.19 118 LEU A O 1
ATOM 942 N N . ASP A 1 119 ? 18.571 0.456 -9.941 1.00 82.69 119 ASP A N 1
ATOM 943 C C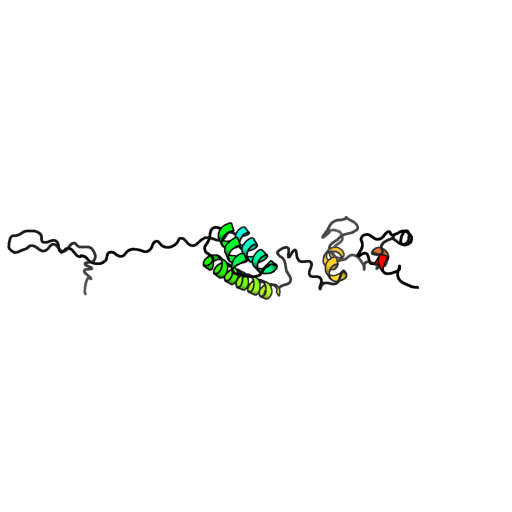A . ASP A 1 119 ? 19.858 0.518 -9.238 1.00 82.69 119 ASP A CA 1
ATOM 944 C C . ASP A 1 119 ? 20.136 -0.733 -8.387 1.00 82.69 119 ASP A C 1
ATOM 946 O O . ASP A 1 119 ? 21.205 -1.336 -8.477 1.00 82.69 119 ASP A O 1
ATOM 950 N N . SER A 1 120 ? 19.143 -1.213 -7.633 1.00 84.19 120 SER A N 1
ATOM 951 C CA . SER A 1 120 ? 19.296 -2.434 -6.831 1.00 84.19 120 SER A CA 1
ATOM 952 C C . SER A 1 120 ? 19.550 -3.669 -7.695 1.00 84.19 120 SER A C 1
ATOM 954 O O . SER A 1 120 ? 20.369 -4.516 -7.340 1.00 84.19 120 SER A O 1
ATOM 956 N N . PHE A 1 121 ? 18.870 -3.772 -8.840 1.00 84.69 121 PHE A N 1
ATOM 957 C CA . PHE A 1 121 ? 19.087 -4.867 -9.779 1.00 84.69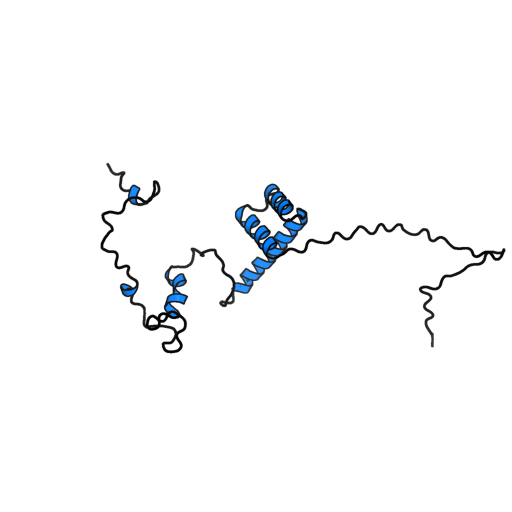 121 PHE A CA 1
ATOM 958 C C . PHE A 1 121 ? 20.497 -4.797 -10.370 1.00 84.69 121 PHE A C 1
ATOM 960 O O . PHE A 1 121 ? 21.229 -5.782 -10.325 1.00 84.69 121 PHE A O 1
ATOM 967 N N . ASP A 1 122 ? 20.898 -3.626 -10.861 1.00 80.81 122 ASP A N 1
ATOM 968 C CA . ASP A 1 122 ? 22.194 -3.410 -11.504 1.00 80.81 122 ASP A CA 1
ATOM 969 C C . ASP A 1 122 ? 23.374 -3.656 -10.545 1.00 80.81 122 ASP A C 1
ATOM 971 O O . ASP A 1 122 ? 24.417 -4.165 -10.965 1.00 80.81 122 ASP A O 1
ATOM 975 N N . ASN A 1 123 ? 23.203 -3.350 -9.255 1.00 81.50 123 ASN A N 1
ATOM 976 C CA . ASN A 1 123 ? 24.260 -3.480 -8.253 1.00 81.50 123 ASN A CA 1
ATOM 977 C C . ASN A 1 123 ? 24.349 -4.876 -7.618 1.00 81.50 123 ASN A C 1
ATOM 979 O O . ASN A 1 123 ? 25.456 -5.331 -7.309 1.00 81.50 123 ASN A O 1
ATOM 983 N N . LEU A 1 124 ? 23.218 -5.564 -7.424 1.00 85.06 124 LEU A N 1
ATOM 984 C CA . LEU A 1 124 ? 23.170 -6.851 -6.717 1.00 85.06 124 LEU A CA 1
ATOM 985 C C . LEU A 1 124 ? 23.162 -8.064 -7.652 1.00 85.06 124 LEU A C 1
ATOM 987 O O . LEU A 1 124 ? 23.537 -9.159 -7.227 1.00 85.06 124 LEU A O 1
ATOM 991 N N . PHE A 1 125 ? 22.715 -7.921 -8.902 1.00 84.25 125 PHE A N 1
ATOM 992 C CA . PHE A 1 125 ? 22.567 -9.057 -9.807 1.00 84.25 125 PHE A CA 1
ATOM 993 C C . PHE A 1 125 ? 23.906 -9.499 -10.407 1.00 84.25 125 PHE A C 1
ATOM 995 O O . PHE A 1 125 ? 24.549 -8.791 -11.185 1.00 84.25 125 PHE A O 1
ATOM 1002 N N . CYS A 1 126 ? 24.309 -10.738 -10.125 1.00 84.50 126 CYS A N 1
ATOM 1003 C CA . CYS A 1 126 ? 25.484 -11.331 -10.742 1.00 84.50 126 CYS A CA 1
ATOM 1004 C C . CYS A 1 126 ? 25.122 -12.024 -12.057 1.00 84.50 126 CYS A C 1
ATOM 1006 O O . CYS A 1 126 ? 24.673 -13.168 -12.069 1.00 84.50 126 CYS A O 1
ATOM 1008 N N . ARG A 1 127 ? 25.442 -11.400 -13.192 1.00 79.06 127 ARG A N 1
ATOM 1009 C CA . ARG A 1 127 ? 25.221 -11.980 -14.532 1.00 79.06 127 ARG A CA 1
ATOM 1010 C C . ARG A 1 127 ? 25.942 -13.303 -14.797 1.00 79.06 127 ARG A C 1
ATOM 1012 O O . ARG A 1 127 ? 25.500 -14.073 -15.636 1.00 79.06 127 ARG A O 1
ATOM 1019 N N . ARG A 1 128 ? 27.055 -13.577 -14.104 1.00 82.38 128 ARG A N 1
ATOM 1020 C CA . ARG A 1 128 ? 27.831 -14.817 -14.296 1.00 82.38 128 ARG A CA 1
ATOM 1021 C C . ARG A 1 128 ? 27.174 -16.024 -13.633 1.00 82.38 128 ARG A C 1
ATOM 1023 O O . ARG A 1 128 ? 27.315 -17.135 -14.126 1.00 82.38 128 ARG A O 1
ATOM 1030 N N . CYS A 1 129 ? 26.482 -15.798 -12.519 1.00 87.19 129 CYS A N 1
ATOM 1031 C CA . CYS A 1 129 ? 25.838 -16.851 -11.732 1.00 87.19 129 CYS A CA 1
ATOM 1032 C C . CYS A 1 129 ? 24.310 -16.815 -11.812 1.00 87.19 129 CYS A C 1
ATOM 1034 O O . CYS A 1 129 ? 23.677 -17.757 -11.357 1.00 87.19 129 CYS A O 1
ATOM 1036 N N . LEU A 1 130 ? 23.739 -15.746 -12.376 1.00 85.12 130 LEU A N 1
ATOM 1037 C CA . LEU A 1 130 ? 22.301 -15.480 -12.459 1.00 85.12 130 LEU A CA 1
ATOM 1038 C C . LEU A 1 130 ? 21.611 -15.465 -11.083 1.00 85.12 130 LEU A C 1
ATOM 1040 O O . LEU A 1 130 ? 20.468 -15.889 -10.942 1.00 85.12 130 LEU A O 1
ATOM 1044 N N . LEU A 1 131 ? 22.318 -14.970 -10.063 1.00 87.94 131 LEU A N 1
ATOM 1045 C CA . LEU A 1 131 ? 21.863 -14.874 -8.672 1.00 87.94 131 LEU A CA 1
ATOM 1046 C C . LEU A 1 131 ? 22.162 -13.475 -8.115 1.00 87.94 131 LEU A C 1
ATOM 1048 O O . LEU A 1 131 ? 23.134 -12.840 -8.534 1.00 87.94 131 LEU A O 1
ATOM 1052 N N . PHE A 1 132 ? 21.357 -13.016 -7.157 1.00 87.25 132 PHE A N 1
ATOM 1053 C CA . PHE A 1 132 ? 21.614 -11.780 -6.410 1.00 87.25 132 PHE A CA 1
ATOM 1054 C C . PHE A 1 132 ? 22.648 -12.007 -5.296 1.00 87.25 132 PHE A C 1
ATOM 1056 O O . PHE A 1 132 ? 22.702 -13.096 -4.728 1.00 87.25 132 PHE A O 1
ATOM 1063 N N . ASP A 1 133 ? 23.461 -10.987 -5.002 1.00 85.19 133 ASP A N 1
ATOM 1064 C CA . ASP A 1 133 ? 24.476 -10.982 -3.933 1.00 85.19 133 ASP A CA 1
ATOM 1065 C C . ASP A 1 133 ? 25.429 -12.195 -3.992 1.00 85.19 133 ASP A C 1
ATOM 1067 O O . ASP A 1 133 ? 25.623 -12.973 -3.051 1.00 85.19 133 ASP A O 1
ATOM 1071 N N . CYS A 1 134 ? 26.011 -12.418 -5.174 1.00 86.25 134 CYS A N 1
ATOM 1072 C CA . CYS A 1 134 ? 26.907 -13.546 -5.387 1.00 86.25 134 CYS A CA 1
ATOM 1073 C C . CYS A 1 134 ? 28.211 -13.376 -4.590 1.00 86.25 134 CYS A C 1
ATOM 1075 O O . CYS A 1 134 ? 29.089 -12.598 -4.963 1.00 86.25 134 CYS A O 1
ATOM 1077 N N . ARG A 1 135 ? 28.400 -14.214 -3.564 1.00 86.12 135 ARG A N 1
ATOM 1078 C CA . ARG A 1 135 ? 29.605 -14.247 -2.707 1.00 86.12 135 ARG A CA 1
ATOM 1079 C C . ARG A 1 135 ? 30.929 -14.407 -3.464 1.00 86.12 135 ARG A C 1
ATOM 1081 O O . ARG A 1 135 ? 31.969 -14.015 -2.950 1.00 86.12 135 ARG A O 1
ATOM 1088 N N . LEU A 1 136 ? 30.900 -15.004 -4.657 1.00 84.75 136 LEU A N 1
ATOM 1089 C CA . LEU A 1 136 ? 32.094 -15.262 -5.471 1.00 84.75 136 LEU A CA 1
ATOM 1090 C C . LEU A 1 136 ? 32.480 -14.086 -6.373 1.00 84.75 136 LEU A C 1
ATOM 1092 O O . LEU A 1 136 ? 33.647 -13.943 -6.720 1.00 84.75 136 LEU A O 1
ATOM 1096 N N . HIS A 1 137 ? 31.505 -13.273 -6.778 1.00 81.44 137 HIS A N 1
ATOM 1097 C CA . HIS A 1 137 ? 31.695 -12.230 -7.787 1.00 81.44 137 HIS A CA 1
ATOM 1098 C C . HIS A 1 137 ? 31.455 -10.811 -7.253 1.00 81.44 137 HIS A C 1
ATOM 1100 O O . HIS A 1 137 ? 31.671 -9.863 -8.002 1.00 81.44 137 HIS A O 1
ATOM 1106 N N . GLY A 1 138 ? 31.063 -10.672 -5.981 1.00 70.88 138 GLY A N 1
ATOM 1107 C CA . GLY A 1 138 ? 30.777 -9.391 -5.339 1.00 70.88 138 GLY A CA 1
ATOM 1108 C C . GLY A 1 138 ? 29.544 -8.681 -5.906 1.00 70.88 138 GLY A C 1
ATOM 1109 O O . GLY A 1 138 ? 28.938 -9.121 -6.888 1.00 70.88 138 GLY A O 1
ATOM 1110 N N . CYS A 1 139 ? 29.191 -7.566 -5.268 1.00 61.09 139 CYS A N 1
ATOM 1111 C CA . CYS A 1 139 ? 28.230 -6.588 -5.778 1.00 61.09 139 CYS A CA 1
ATOM 1112 C C . CYS A 1 139 ? 29.001 -5.511 -6.543 1.00 61.09 139 CYS A C 1
ATOM 1114 O O . CYS A 1 139 ? 30.099 -5.147 -6.122 1.00 61.09 139 CYS A O 1
ATOM 1116 N N . SER A 1 140 ? 28.425 -5.000 -7.631 1.00 59.94 140 SER A N 1
ATOM 1117 C CA . SER A 1 140 ? 29.050 -4.177 -8.685 1.00 59.94 140 SER A CA 1
ATOM 1118 C C . SER A 1 140 ? 29.864 -4.971 -9.721 1.00 59.94 140 SER A C 1
ATOM 1120 O O . SER A 1 140 ? 31.051 -5.263 -9.575 1.00 59.94 140 SER A O 1
ATOM 1122 N N . GLN A 1 141 ? 29.205 -5.318 -10.830 1.00 58.00 141 GLN A N 1
ATOM 1123 C CA . GLN A 1 141 ? 29.915 -5.641 -12.068 1.00 58.00 141 GLN A CA 1
ATOM 1124 C C . GLN A 1 141 ? 30.341 -4.348 -12.768 1.00 58.00 141 GLN A C 1
ATOM 1126 O O . GLN A 1 141 ? 29.724 -3.298 -12.592 1.00 58.00 141 GLN A O 1
ATOM 1131 N N . THR A 1 142 ? 31.407 -4.430 -13.566 1.00 59.44 142 THR A N 1
ATOM 1132 C CA . THR A 1 142 ? 31.917 -3.330 -14.389 1.00 59.44 142 THR A CA 1
ATOM 1133 C C . THR A 1 142 ? 30.784 -2.683 -15.182 1.00 59.44 142 THR A C 1
ATOM 1135 O O . THR A 1 142 ? 30.008 -3.405 -15.805 1.00 59.44 142 THR A O 1
ATOM 1138 N N . LEU A 1 143 ? 30.723 -1.345 -15.123 1.00 57.34 143 LEU A N 1
ATOM 1139 C CA . LEU A 1 143 ? 29.814 -0.436 -15.833 1.00 57.34 143 LEU A CA 1
ATOM 1140 C C . LEU A 1 143 ? 29.020 -1.129 -16.941 1.00 57.34 143 LEU A C 1
ATOM 1142 O O . LEU A 1 143 ? 29.574 -1.455 -17.991 1.00 57.34 143 LEU A O 1
ATOM 1146 N N . ILE A 1 144 ? 27.723 -1.324 -16.704 1.00 59.03 144 ILE A N 1
ATOM 1147 C CA . ILE A 1 144 ? 26.812 -1.821 -17.728 1.00 59.03 144 ILE A CA 1
ATOM 1148 C C . ILE A 1 144 ? 26.900 -0.859 -18.911 1.00 59.03 144 ILE A C 1
ATOM 1150 O O . ILE A 1 144 ? 26.457 0.288 -18.814 1.00 59.03 144 ILE A O 1
ATOM 1154 N N . ASN A 1 145 ? 27.495 -1.304 -20.017 1.00 56.25 145 ASN A N 1
ATOM 1155 C CA . ASN A 1 145 ? 27.538 -0.496 -21.223 1.00 56.25 145 ASN A CA 1
ATOM 1156 C C . ASN A 1 145 ? 26.080 -0.281 -21.670 1.00 56.25 145 ASN A C 1
ATOM 1158 O O . ASN A 1 145 ? 25.345 -1.265 -21.759 1.00 56.25 145 ASN A O 1
ATOM 1162 N N . PRO A 1 146 ? 25.624 0.956 -21.940 1.00 58.12 146 PRO A N 1
ATOM 1163 C CA . PRO A 1 146 ? 24.264 1.213 -22.415 1.00 58.12 146 PRO A CA 1
ATOM 1164 C C . PRO A 1 146 ? 23.844 0.304 -23.578 1.00 58.12 146 PRO A C 1
ATOM 1166 O O . PRO A 1 146 ? 22.681 -0.077 -23.662 1.00 58.12 146 PRO A O 1
ATOM 1169 N N . SER A 1 147 ? 24.798 -0.113 -24.415 1.00 57.78 147 SER A N 1
ATOM 1170 C CA . SER A 1 147 ? 24.601 -1.066 -25.511 1.00 57.78 147 SER A CA 1
ATOM 1171 C C . SER A 1 147 ? 24.175 -2.474 -25.067 1.00 57.78 147 SER A C 1
ATOM 1173 O O . SER A 1 147 ? 23.517 -3.166 -25.829 1.00 57.78 147 SER A O 1
ATOM 1175 N N . GLU A 1 148 ? 24.499 -2.903 -23.844 1.00 61.50 148 GLU A N 1
ATOM 1176 C CA . GLU A 1 148 ? 24.020 -4.165 -23.248 1.00 61.50 148 GLU A CA 1
ATOM 1177 C C . GLU A 1 148 ? 22.580 -4.058 -22.725 1.00 61.50 148 GLU A C 1
ATOM 1179 O O . GLU A 1 148 ? 21.911 -5.074 -22.555 1.00 61.50 148 GLU A O 1
ATOM 1184 N N . LYS A 1 149 ? 22.103 -2.835 -22.451 1.00 62.66 149 LYS A N 1
ATOM 1185 C CA . LYS A 1 149 ? 20.708 -2.550 -22.074 1.00 62.66 149 LYS A CA 1
ATOM 1186 C C . LYS A 1 149 ? 19.823 -2.264 -23.288 1.00 62.66 149 LYS A C 1
ATOM 1188 O O . LYS A 1 149 ? 18.612 -2.127 -23.128 1.00 62.66 149 LYS A O 1
ATOM 1193 N N . GLN A 1 150 ? 20.405 -2.116 -24.480 1.00 59.34 150 GLN A N 1
ATOM 1194 C CA . GLN A 1 150 ? 19.633 -1.813 -25.677 1.00 59.34 150 GLN A CA 1
ATOM 1195 C C . GLN A 1 150 ? 18.728 -2.998 -26.022 1.00 59.34 150 GLN A C 1
ATOM 1197 O O . GLN A 1 150 ? 19.198 -4.136 -26.120 1.00 59.34 150 GLN A O 1
ATOM 1202 N N . PRO A 1 151 ? 17.438 -2.748 -26.269 1.00 53.00 151 PRO A N 1
ATOM 1203 C CA . PRO A 1 151 ? 16.594 -3.739 -26.881 1.00 53.00 151 PRO A CA 1
ATOM 1204 C C . PRO A 1 151 ? 17.122 -3.985 -28.312 1.00 53.00 151 PRO A C 1
ATOM 1206 O O . PRO A 1 151 ? 17.154 -3.066 -29.126 1.00 53.00 151 PRO A O 1
ATOM 1209 N N . TYR A 1 152 ? 17.482 -5.230 -28.647 1.00 50.78 152 TYR A N 1
ATOM 1210 C CA . TYR A 1 152 ? 17.564 -5.715 -30.034 1.00 50.78 152 TYR A CA 1
ATOM 1211 C C . TYR A 1 152 ? 16.155 -5.681 -30.658 1.00 50.78 152 TYR A C 1
ATOM 1213 O O . TYR A 1 152 ? 15.481 -6.696 -30.764 1.00 50.78 152 TYR A O 1
ATOM 1221 N N . TRP A 1 153 ? 15.632 -4.492 -30.951 1.00 52.84 153 TRP A N 1
ATOM 1222 C CA . TRP A 1 153 ? 14.270 -4.314 -31.470 1.00 52.84 153 TRP A CA 1
ATOM 1223 C C . TRP A 1 153 ? 14.246 -3.297 -32.610 1.00 52.84 153 TRP A C 1
ATOM 1225 O O . TRP A 1 153 ? 13.344 -2.472 -32.704 1.00 52.84 153 TRP A O 1
ATOM 1235 N N . SER A 1 154 ? 15.235 -3.355 -33.503 1.00 55.59 154 SER A N 1
ATOM 1236 C CA . SER A 1 154 ? 15.202 -2.586 -34.751 1.00 55.59 154 SER A CA 1
ATOM 1237 C C . SER A 1 154 ? 14.365 -3.244 -35.853 1.00 55.59 154 SER A C 1
ATOM 1239 O O . SER A 1 154 ? 14.230 -2.653 -36.917 1.00 55.59 154 SER A O 1
ATOM 1241 N N . GLU A 1 155 ? 13.825 -4.452 -35.655 1.00 53.09 155 GLU A N 1
ATOM 1242 C CA . GLU A 1 155 ? 13.260 -5.218 -36.779 1.00 53.09 155 GLU A CA 1
ATOM 1243 C C . GLU A 1 155 ? 11.754 -5.045 -37.042 1.00 53.09 155 GLU A C 1
ATOM 1245 O O . GLU A 1 155 ? 11.313 -5.472 -38.100 1.00 53.09 155 GLU A O 1
ATOM 1250 N N . TYR A 1 156 ? 10.947 -4.395 -36.189 1.00 57.16 156 TYR A N 1
ATOM 1251 C CA . TYR A 1 156 ? 9.481 -4.375 -36.406 1.00 57.16 156 TYR A CA 1
ATOM 1252 C C . TYR A 1 156 ? 8.770 -3.101 -35.904 1.00 57.16 156 TYR A C 1
ATOM 1254 O O . TYR A 1 156 ? 7.817 -3.171 -35.122 1.00 57.16 156 TYR A O 1
ATOM 1262 N N . GLU A 1 157 ? 9.231 -1.916 -36.309 1.00 58.25 157 GLU A N 1
ATOM 1263 C CA . GLU A 1 157 ? 8.457 -0.668 -36.118 1.00 58.25 157 GLU A CA 1
ATOM 1264 C C . GLU A 1 157 ? 7.449 -0.417 -37.260 1.00 58.25 157 GLU A C 1
ATOM 1266 O O . GLU A 1 157 ? 6.447 0.254 -37.037 1.00 58.25 157 GLU A O 1
ATOM 1271 N N . ASP A 1 158 ? 7.652 -1.000 -38.449 1.00 60.00 158 ASP A N 1
ATOM 1272 C CA . ASP A 1 158 ? 6.905 -0.626 -39.668 1.00 60.00 158 ASP A CA 1
ATOM 1273 C C . ASP A 1 158 ? 5.474 -1.215 -39.753 1.00 60.00 158 ASP A C 1
ATOM 1275 O O . ASP A 1 158 ? 4.634 -0.708 -40.487 1.00 60.00 158 ASP A O 1
ATOM 1279 N N . ASP A 1 159 ? 5.146 -2.234 -38.942 1.00 67.00 159 ASP A N 1
ATOM 1280 C CA . ASP A 1 159 ? 3.860 -2.967 -39.000 1.00 67.00 159 ASP A CA 1
ATOM 1281 C C . ASP A 1 159 ? 3.011 -2.879 -37.713 1.00 67.00 159 ASP A C 1
ATOM 1283 O O . ASP A 1 159 ? 2.093 -3.679 -37.476 1.00 67.00 159 ASP A O 1
ATOM 1287 N N . ARG A 1 160 ? 3.294 -1.920 -36.823 1.00 76.25 160 ARG A N 1
ATOM 1288 C CA . ARG A 1 160 ? 2.557 -1.816 -35.553 1.00 76.25 160 ARG A CA 1
ATOM 1289 C C . ARG A 1 160 ? 1.135 -1.302 -35.777 1.00 76.25 160 ARG A C 1
ATOM 1291 O O . ARG A 1 160 ? 0.907 -0.150 -36.133 1.00 76.25 160 ARG A O 1
ATOM 1298 N N . LYS A 1 161 ? 0.146 -2.162 -35.514 1.00 83.94 161 LYS A N 1
ATOM 1299 C CA . LYS A 1 161 ? -1.276 -1.785 -35.498 1.00 83.94 161 LYS A CA 1
ATOM 1300 C C . LYS A 1 161 ? -1.610 -1.006 -34.218 1.00 83.94 161 LYS A C 1
ATOM 1302 O O . LYS A 1 161 ? -1.047 -1.305 -33.164 1.00 83.94 161 LYS A O 1
ATOM 1307 N N . PRO A 1 162 ? -2.551 -0.047 -34.265 1.00 88.56 162 PRO A N 1
ATOM 1308 C CA . PRO A 1 162 ? -2.953 0.692 -33.075 1.00 88.56 162 PRO A CA 1
ATOM 1309 C C . PRO A 1 162 ? -3.587 -0.247 -32.041 1.00 88.56 162 PRO A C 1
ATOM 1311 O O . PRO A 1 162 ? -4.473 -1.032 -32.376 1.00 88.56 162 PRO A O 1
ATOM 1314 N N . CYS A 1 163 ? -3.171 -0.137 -30.777 1.00 86.12 163 CYS A N 1
ATOM 1315 C CA . CYS A 1 163 ? -3.671 -0.993 -29.695 1.00 86.12 163 CYS A CA 1
ATOM 1316 C C . CYS A 1 163 ? -5.113 -0.667 -29.257 1.00 86.12 163 CYS A C 1
ATOM 1318 O O . CYS A 1 163 ? -5.797 -1.523 -28.709 1.00 86.12 163 CYS A O 1
ATOM 1320 N N . SER A 1 164 ? -5.578 0.561 -29.499 1.00 85.62 164 SER A N 1
ATOM 1321 C CA . SER A 1 164 ? -6.909 1.072 -29.135 1.00 85.62 164 SER A CA 1
ATOM 1322 C C . SER A 1 164 ? -7.192 2.367 -29.913 1.00 85.62 164 SER A C 1
ATOM 1324 O O . SER A 1 164 ? -6.334 2.872 -30.642 1.00 85.62 164 SER A O 1
ATOM 1326 N N . ASP A 1 165 ? -8.413 2.879 -29.794 1.00 86.69 165 ASP A N 1
ATOM 1327 C CA . ASP A 1 165 ? -8.850 4.224 -30.172 1.00 86.69 165 ASP A CA 1
ATOM 1328 C C . ASP A 1 165 ? -8.033 5.376 -29.573 1.00 86.69 165 ASP A C 1
ATOM 1330 O O . ASP A 1 165 ? -7.872 6.383 -30.254 1.00 86.69 165 ASP A O 1
ATOM 1334 N N . GLN A 1 166 ? -7.434 5.201 -28.3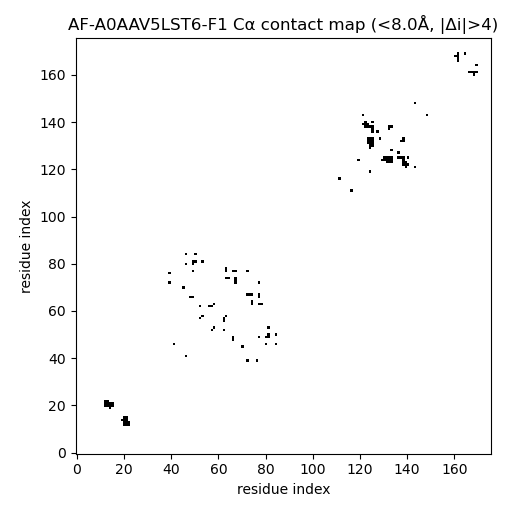94 1.00 85.06 166 GLN A N 1
ATOM 1335 C CA . GLN A 1 166 ? -6.551 6.192 -27.760 1.00 85.06 166 GLN A CA 1
ATOM 1336 C C . GLN A 1 166 ? -5.059 5.947 -28.051 1.00 85.06 166 GLN A C 1
ATOM 1338 O O . GLN A 1 166 ? -4.179 6.526 -27.417 1.00 85.06 166 GLN A O 1
ATOM 1343 N N . CYS A 1 167 ? -4.735 5.047 -28.984 1.00 86.06 167 CYS A N 1
ATOM 1344 C CA . CYS A 1 167 ? -3.348 4.703 -29.281 1.00 86.06 167 CYS A CA 1
ATOM 1345 C C . CYS A 1 167 ? -2.608 5.872 -29.950 1.00 86.06 167 CYS A C 1
ATOM 1347 O O . CYS A 1 167 ? -3.095 6.428 -30.935 1.00 86.06 167 CYS A O 1
ATOM 1349 N N . TYR A 1 168 ? -1.384 6.165 -29.492 1.00 83.12 168 TYR A N 1
ATOM 1350 C CA . TYR A 1 168 ? -0.527 7.223 -30.052 1.00 83.12 168 TYR A CA 1
ATOM 1351 C C . TYR A 1 168 ? -0.293 7.084 -31.569 1.00 83.12 168 TYR A C 1
ATOM 1353 O O . TYR A 1 168 ? -0.135 8.081 -32.269 1.00 83.12 168 TYR A O 1
ATOM 1361 N N . LEU A 1 169 ? -0.345 5.856 -32.098 1.00 83.50 169 LEU A N 1
ATOM 1362 C CA . LEU A 1 169 ? -0.206 5.569 -33.529 1.00 83.50 169 LEU A CA 1
ATOM 1363 C C . LEU A 1 169 ? -1.365 6.115 -34.382 1.00 83.50 169 LEU A C 1
ATOM 1365 O O . LEU A 1 169 ? -1.213 6.267 -35.590 1.00 83.50 169 LEU A O 1
ATOM 1369 N N . ARG A 1 170 ? -2.524 6.437 -33.790 1.00 79.19 170 ARG A N 1
ATOM 1370 C CA . ARG A 1 170 ? -3.674 6.998 -34.525 1.00 79.19 170 ARG A CA 1
ATOM 1371 C C . ARG A 1 170 ? -3.564 8.500 -34.790 1.00 79.19 170 ARG A C 1
ATOM 1373 O O . ARG A 1 170 ? -4.292 9.008 -35.639 1.00 79.19 170 ARG A O 1
ATOM 1380 N N . VAL A 1 171 ? -2.657 9.205 -34.111 1.00 65.44 171 VAL A N 1
ATOM 1381 C CA . VAL A 1 171 ? -2.513 10.670 -34.218 1.00 65.44 171 VAL A CA 1
ATOM 1382 C C . VAL A 1 171 ? -1.951 11.097 -35.588 1.00 65.44 171 VAL A C 1
ATOM 1384 O O . VAL A 1 171 ? -2.138 12.235 -36.004 1.00 65.44 171 VAL A O 1
ATOM 1387 N N . TYR A 1 172 ? -1.354 10.174 -36.349 1.00 56.81 172 TYR A N 1
ATOM 1388 C CA . TYR A 1 172 ? -0.758 10.443 -37.665 1.00 56.81 172 TYR A CA 1
ATOM 1389 C C . TYR A 1 172 ? -1.722 10.334 -38.863 1.00 56.81 172 TYR A C 1
ATOM 1391 O O . TYR A 1 172 ? -1.299 10.551 -39.993 1.00 56.81 172 TYR A O 1
ATOM 1399 N N . PHE A 1 173 ? -3.012 10.035 -38.656 1.00 54.50 173 PHE A N 1
ATOM 1400 C CA . PHE A 1 173 ? -3.996 9.917 -39.751 1.00 54.50 173 PHE A CA 1
ATOM 1401 C C . PHE A 1 173 ? -4.801 11.199 -40.044 1.00 54.50 173 PHE A C 1
ATOM 1403 O O . PHE A 1 173 ? -5.704 11.172 -40.877 1.00 54.50 173 PHE A O 1
ATOM 1410 N N . PHE A 1 174 ? -4.472 12.329 -39.410 1.00 51.06 174 PHE A N 1
ATOM 1411 C CA . PHE A 1 174 ? -5.096 13.631 -39.684 1.00 51.06 174 PHE A CA 1
ATOM 1412 C C . PHE A 1 174 ? -4.061 14.671 -40.129 1.00 51.06 174 PHE A C 1
ATOM 1414 O O . PHE A 1 174 ? -3.742 15.607 -39.401 1.00 51.06 174 PHE A O 1
ATOM 1421 N N . THR A 1 175 ? -3.571 14.542 -41.358 1.00 44.59 175 THR A N 1
ATOM 1422 C CA . THR A 1 175 ? -2.983 15.658 -42.115 1.00 44.59 175 THR A CA 1
ATOM 1423 C C . THR A 1 175 ? -3.472 15.572 -43.560 1.00 44.59 175 THR A C 1
ATOM 1425 O O . THR A 1 175 ? -3.480 14.481 -44.125 1.00 44.59 175 THR A O 1
ATOM 1428 N N . PHE A 1 176 ? -3.940 16.723 -44.058 1.00 42.03 176 PHE A N 1
ATOM 1429 C CA . PHE A 1 176 ? -4.613 17.011 -45.336 1.00 42.03 176 PHE A CA 1
ATOM 1430 C C . PHE A 1 176 ? -4.044 16.332 -46.586 1.00 42.03 176 PHE A C 1
ATOM 1432 O O . PHE A 1 176 ? -2.801 16.270 -46.708 1.00 42.03 176 PHE A O 1
#

Foldseek 3Di:
DDDDDDPPPDDDFDADPVRDTDDDPPPDDPPPPDPPPPQDDDDPVLLCVLAVLCVPPNLDPVSLVVSCVVVVHDSVSSVVSNVVSVVVVVVVVVVPVPPDDDDDPVPPPPPDDPCRVCVQVQFQQDPVVRDGQDPVPGTDDPDDDVVNVDPPPPPDPPDDDAPDPPGPVVVPPDDD

Secondary structure (DSSP, 8-state):
-------TT---PEE-TTS-EE---------------------HHHHHHHHHHHHHH-S-HHHHHHHHHHHTS-HHHHHHHHHHHHHHHHHHHHHT-S--------S--TTS-HHHHHHHHHHHEETTTTEES-TTT-S--S---GGGSS----S-STT---SSTT-GGGGGG---

Solvent-accessible surface area (backbone atoms only — not comparable to full-atom values): 11852 Å² total; per-residue (Å²): 140,86,82,85,79,81,68,84,86,66,86,82,81,44,66,48,102,84,68,49,79,51,78,81,81,77,90,71,75,91,71,75,74,70,77,78,75,80,73,83,81,80,48,75,69,52,52,49,49,55,50,52,48,38,72,76,70,38,84,43,71,70,52,44,48,52,51,16,64,72,76,72,52,54,56,66,58,50,54,52,49,46,53,52,49,52,51,56,50,53,52,46,61,65,61,57,80,50,99,70,90,86,77,90,68,88,62,80,66,81,87,55,52,72,66,69,71,40,42,66,54,64,36,28,49,26,82,91,76,75,38,68,64,32,87,88,70,48,63,55,68,79,77,80,52,68,78,78,71,51,76,95,66,88,84,68,76,91,76,70,72,65,88,49,96,85,26,78,73,59,70,76,78,78,73,134

Organism: NCBI:txid152421

pLDDT: mean 72.98, std 17.96, range [38.28, 96.38]

Nearest PDB structures (foldseek):
  2lr8-assembly1_A  TM=9.064E-01  e=1.012E-01  Homo sapiens
  5hyn-assembly5_A  TM=4.070E-01  e=2.320E-02  Homo sapiens
  5nr6-assembly1_A  TM=3.285E-01  e=1.804E+00  Dictyostelium discoideum
  9g6k-assembly1_Le  TM=4.738E-01  e=7.378E+00  Toxoplasma gondii

Sequence (176 aa):
MAEDQSVVGRRRIYYDQHGSEALICSDSEEDTAEPEEEKHEFAESEDRIVWTVSQEYGLGEEVVNIVSQFIGVNVSEIEERHNFLKEKYKDSEQNLRDPGDSGLEKGISLDKSLNAALDSFDNLFCRRCLLFDCRLHGCSQTLINPSEKQPYWSEYEDDRKPCSDQCYLRVYFFTF

InterPro domains:
  IPR045318 Histone-lysine N-methyltransferase EZH1/2-like [PTHR45747] (1-170)
  IPR048358 EZH1/2, MCSS domain [PF21358] (116-139)
  IPR058609 Histone-lysine N-methyltransferase CLF-like, HTH domain [PF25996] (42-86)